Protein 3FQM (pdb70)

InterPro domains:
  IPR000745 Hepatitis C virus, Non-structural protein NS4a [PF01006] (1658-1711)
  IPR001490 Hepatitis C virus, Non-structural protein NS4b [PF01001] (1729-1921)
  IPR001650 Helicase, C-terminal domain-like [PS51194] (1361-1538)
  IPR002166 RNA dependent RNA polymerase, hepatitis C virus [PF00998] (2422-2932)
  IPR002518 Hepatitis C virus, Non-structural protein NS2 [PF01538] (811-1005)
  IPR002518 Hepatitis C virus, Non-structural protein NS2 [PS51693] (903-1026)
  IPR002519 Hepatitis C virus, Envelope glycoprotein E1 [PF01539] (193-382)
  IPR002521 Hepatitis C virus, Core protein, C-terminal [PF01542] (116-190)
  IPR002522 Hepatitis C virus, Core protein, N-terminal [PF01543] (2-115)
  IPR002531 Hepatitis C virus, Non-structural protein E2/NS1 [PF01560] (387-729)
  IPR002868 Hepatitis C virus, Non-structural 5a protein [PF01506] (1974-1996)
  IPR004109 Hepatitis C virus, NS3 protease [PF02907] (1056-1203)
  IPR004109 Hepatitis C virus, NS3 protease [PS51822] (1027-1208)
  IPR007094 RNA-directed RNA polymerase, catalytic domain [PS50507] (2633-2751)
  IPR009003 Peptidase S1, PA clan [SSF50494] (1027-1212)
  IPR011492 Non-structural protein NS3-like, DEAD-box helicase, flavivirus [PF07652] (1294-1355)
  IPR013192 Hepatitis C virus, Non-structural 5a protein, domain 1a [PF08300] (2006-2067)
  IPR013193 Hepatitis C virus non-structural 5a, 1B domain [PF08301] (2068-2168)
  IPR014001 Helicase superfamily 1/2, ATP-binding domain [PS51192] (1217-1369)
  IPR014001 Helicase superfamily 1/2, ATP-binding domain [SM00487] (1213-1385)

Foldseek 3Di:
DAFQPVQFADFDAFFKDDFDKKWFAGSNGKIWIWGGDPRHTQIDIDPRHPCNVVVGDAAEQGMDDDMFDQDDPPFAWFWADADPAKTFIWGDDPNWIFRQWIQDAAAEHELDDDRPLNTQATPRGGGHHDDHDYHDIDRPDGWYDYPHDIDDHRDTRNPD/DAFAPLFADFDADFKPDFAKKWFATSNGKIWIWGADPRHTQIDIDPRHVCVVVVGHAAEQGMDDDMFDQDDQPFAWFWACADPQKIWIWGDDPPWIFGQWIQDAAAEHELDDDRRSNTQGTPRGGGHHDDHDRHDTDGADGWYDHPPDIDGHGDIRPVD

Nearest PDB structures (foldseek):
  3fqq-assembly1_A  TM=1.005E+00  e=5.221E-32  Hepatitis C virus (isolate Con1)
  4cl1-assembly1_B  TM=9.765E-01  e=1.431E-26  Hepatitis C virus (isolate H77)
  4cl1-assembly1_A  TM=9.851E-01  e=3.019E-25  Hepatitis C virus (isolate H77)
  4cl1-assembly1_C  TM=9.843E-01  e=5.709E-24  Hepatitis C virus (isolate H77)
  3fqq-assembly1_A  TM=1.001E+00  e=6.517E-30  Hepatitis C virus (isolate Con1)

B-factor: mean 34.0, std 9.52, range [16.92, 64.27]

Solvent-accessible surface area: 15945 Å² total; per-residue (Å²): 211,34,58,61,106,191,36,26,36,157,9,16,149,36,92,7,69,40,75,27,101,1,71,3,50,1,73,16,49,10,139,0,25,0,59,7,149,131,16,74,35,145,35,74,27,52,190,70,0,26,2,37,148,122,31,14,0,0,2,10,12,109,0,23,0,54,0,15,6,31,13,58,102,112,10,65,124,5,18,15,41,23,35,29,83,33,2,0,9,0,29,65,90,47,125,105,21,64,0,38,0,0,9,58,62,72,11,94,2,53,21,56,29,40,51,31,17,45,0,7,55,14,61,43,18,63,5,54,16,37,20,16,89,52,84,116,44,72,116,144,169,13,24,0,42,21,28,175,93,113,57,123,25,38,32,66,2,52,61,102,88,86,50,91,180,39,26,36,175,8,19,149,35,94,5,55,35,78,27,95,1,87,4,52,1,74,13,50,8,135,2,28,0,52,7,148,128,12,73,33,150,36,75,26,50,189,55,0,25,2,41,161,126,28,20,0,0,2,12,14,110,0,21,0,57,1,11,5,39,18,56,98,106,13,65,121,4,14,15,46,28,40,25,85,29,2,0,10,0,30,67,93,42,130,95,19,59,0,33,0,0,9,51,64,81,8,123,4,41,32,82,30,36,49,18,13,48,0,3,56,16,65,45,29,60,5,51,14,35,19,16,92,55,93,112,49,73,118,138,144,14,38,0,32,16,30,176,94,122,57,95,20,40,37,57,1,56,61,84

Secondary structure (DSSP, 8-state):
---TTTS----B-SEEES-EEEEEE-TTS-EEEEEEETTEEEEE--TT-HHHHHT-B--STT-BSS-EEE--S--SEEEEEEETTEEEEEEEETTEEEEEEESSTTEE--SS---GGG-SEETTEE--SS-PPPPPPB-SS-EEEETTEEEETTPBPS--/--TTTSPPP-B-S-EES-EEEEEE-TTS-EEEEEEETTEEEEE--TTSHHHHHT-B--STT-BSS-EE---TT-SEEEEEEETTEEEEEEEETTEEEEEEESSTTEE--SS---GGGSSEETTEE--SS----PPPB-SS-EEEETTEEEETTPBPS--

Structure (mmCIF, N/CA/C/O backbone):
data_3FQM
#
_entry.id   3FQM
#
_cell.length_a   57.165
_cell.length_b   57.165
_cell.length_c   195.385
_cell.angle_alpha   90.00
_cell.angle_beta   90.00
_cell.angle_gamma   120.00
#
_symmetry.space_group_name_H-M   'P 31 2 1'
#
loop_
_entity.id
_entity.type
_entity.pdbx_description
1 polymer 'Non-structural protein 5A'
2 non-polymer 'ZINC ION'
3 non-polymer GLYCEROL
4 water water
#
loop_
_atom_site.group_PDB
_atom_site.id
_atom_site.type_symbol
_atom_site.label_atom_id
_atom_site.label_alt_id
_atom_site.label_comp_id
_atom_site.label_asym_id
_atom_site.label_entity_id
_atom_site.label_seq_id
_atom_site.pdbx_PDB_ins_code
_atom_site.Cartn_x
_atom_site.Cartn_y
_atom_site.Cartn_z
_atom_site.occupancy
_atom_site.B_iso_or_equiv
_atom_site.auth_seq_id
_atom_site.auth_comp_id
_atom_site.auth_asym_id
_atom_site.auth_atom_id
_atom_site.pdbx_PDB_model_num
ATOM 1 N N . LEU A 1 2 ? 40.826 -3.068 -3.663 1.00 42.39 32 LEU A N 1
ATOM 2 C CA . LEU A 1 2 ? 41.194 -4.457 -3.257 1.00 42.00 32 LEU A CA 1
ATOM 3 C C . LEU A 1 2 ? 41.499 -4.551 -1.761 1.00 41.66 32 LEU A C 1
ATOM 4 O O . LEU A 1 2 ? 42.483 -3.982 -1.284 1.00 41.58 32 LEU A O 1
ATOM 9 N N . GLY A 1 3 ? 40.648 -5.273 -1.035 1.00 41.43 33 GLY A N 1
ATOM 10 C CA . GLY A 1 3 ? 40.882 -5.557 0.381 1.00 40.60 33 GLY A CA 1
ATOM 11 C C . GLY A 1 3 ? 42.090 -6.453 0.582 1.00 40.14 33 GLY A C 1
ATOM 12 O O . GLY A 1 3 ? 42.262 -7.444 -0.127 1.00 40.20 33 GLY A O 1
ATOM 13 N N . VAL A 1 4 ? 42.935 -6.091 1.544 1.00 39.56 34 VAL A N 1
ATOM 14 C CA . VAL A 1 4 ? 44.132 -6.867 1.867 1.00 39.02 34 VAL A CA 1
ATOM 15 C C . VAL A 1 4 ? 44.130 -7.230 3.357 1.00 38.33 34 VAL A C 1
ATOM 16 O O . VAL A 1 4 ? 43.875 -6.366 4.193 1.00 38.00 34 VAL A O 1
ATOM 20 N N . PRO A 1 5 ? 44.384 -8.516 3.690 1.00 37.92 35 PRO A N 1
ATOM 21 C CA . PRO A 1 5 ? 44.455 -8.905 5.100 1.00 37.29 35 PRO A CA 1
ATOM 22 C C . PRO A 1 5 ? 45.321 -7.966 5.935 1.00 36.73 35 PRO A C 1
ATOM 23 O O . PRO A 1 5 ? 46.432 -7.592 5.524 1.00 36.69 35 PRO A O 1
ATOM 27 N N . PHE A 1 6 ? 44.778 -7.579 7.090 1.00 35.67 36 PHE A N 1
ATOM 28 C CA . PHE A 1 6 ? 45.443 -6.741 8.094 1.00 34.91 36 PHE A CA 1
ATOM 29 C C . PHE A 1 6 ? 45.682 -5.280 7.713 1.00 34.21 36 PHE A C 1
ATOM 30 O O . PHE A 1 6 ? 45.297 -4.381 8.465 1.00 33.58 36 PHE A O 1
ATOM 38 N N . PHE A 1 7 ? 46.305 -5.022 6.563 1.00 32.97 37 PHE A N 1
ATOM 39 C CA . PHE A 1 7 ? 46.566 -3.629 6.176 1.00 32.20 37 PHE A CA 1
ATOM 40 C C . PHE A 1 7 ? 45.299 -2.819 5.852 1.00 30.93 37 PHE A C 1
ATOM 41 O O . PHE A 1 7 ? 45.224 -1.626 6.166 1.00 30.72 37 PHE A O 1
ATOM 49 N N . SER A 1 8 ? 44.308 -3.463 5.248 1.00 29.87 38 SER A N 1
ATOM 50 C CA . SER A 1 8 ? 43.037 -2.790 4.944 1.00 29.29 38 SER A CA 1
ATOM 51 C C . SER A 1 8 ? 42.131 -2.654 6.179 1.00 28.35 38 SER A C 1
ATOM 52 O O . SER A 1 8 ? 41.140 -1.916 6.150 1.00 27.99 38 SER A O 1
ATOM 55 N N . CYS A 1 9 ? 42.458 -3.371 7.253 1.00 27.05 39 CYS A N 1
ATOM 56 C CA . CYS A 1 9 ? 41.517 -3.539 8.350 1.00 26.06 39 CYS A CA 1
ATOM 57 C C . CYS A 1 9 ? 41.162 -2.244 9.070 1.00 25.27 39 CYS A C 1
ATOM 58 O O . CYS A 1 9 ? 42.028 -1.422 9.401 1.00 24.29 39 CYS A O 1
ATOM 61 N N . GLN A 1 10 ? 39.865 -2.076 9.296 1.00 24.16 40 GLN A N 1
ATOM 62 C CA . GLN A 1 10 ? 39.353 -0.999 10.125 1.00 23.64 40 GLN A CA 1
ATOM 63 C C . GLN A 1 10 ? 39.500 -1.340 11.604 1.00 24.22 40 GLN A C 1
ATOM 64 O O . GLN A 1 10 ? 39.291 -2.492 12.002 1.00 24.39 40 GLN A O 1
ATOM 70 N N . ARG A 1 11 ? 39.856 -0.326 12.391 1.00 24.66 41 ARG A N 1
ATOM 71 C CA . ARG A 1 11 ? 39.924 -0.403 13.847 1.00 25.71 41 ARG A CA 1
ATOM 72 C C . ARG A 1 11 ? 38.514 -0.564 14.417 1.00 25.23 41 ARG A C 1
ATOM 73 O O . ARG A 1 11 ? 37.676 0.331 14.296 1.00 25.44 41 ARG A O 1
ATOM 81 N N . GLY A 1 12 ? 38.247 -1.717 15.014 1.00 24.55 42 GLY A N 1
ATOM 82 C CA . GLY A 1 12 ? 36.904 -2.029 15.474 1.00 23.71 42 GLY A CA 1
ATOM 83 C C . GLY A 1 12 ? 36.653 -1.676 16.927 1.00 23.58 42 GLY A C 1
ATOM 84 O O . GLY A 1 12 ? 37.564 -1.264 17.658 1.00 23.10 42 GLY A O 1
ATOM 85 N N . TYR A 1 13 ? 35.399 -1.861 17.335 1.00 23.09 43 TYR A N 1
ATOM 86 C CA . TYR A 1 13 ? 34.936 -1.530 18.673 1.00 23.13 43 TYR A CA 1
ATOM 87 C C . TYR A 1 13 ? 34.946 -2.780 19.537 1.00 23.89 43 TYR A C 1
ATOM 88 O O . TYR A 1 13 ? 34.508 -3.845 19.102 1.00 23.75 43 TYR A O 1
ATOM 97 N N . LYS A 1 14 ? 35.432 -2.623 20.764 1.00 25.00 44 LYS A N 1
ATOM 98 C CA . LYS A 1 14 ? 35.317 -3.645 21.805 1.00 26.48 44 LYS A CA 1
ATOM 99 C C . LYS A 1 14 ? 34.814 -2.963 23.065 1.00 26.02 44 LYS A C 1
ATOM 100 O O . LYS A 1 14 ? 35.448 -2.045 23.578 1.00 25.87 44 LYS A O 1
ATOM 106 N N . GLY A 1 15 ? 33.657 -3.403 23.547 1.00 26.08 45 GLY A N 1
ATOM 107 C CA . GLY A 1 15 ? 33.052 -2.792 24.718 1.00 26.21 45 GLY A CA 1
ATOM 108 C C . GLY A 1 15 ? 31.619 -3.228 24.940 1.00 25.91 45 GLY A C 1
ATOM 109 O O . GLY A 1 15 ? 31.175 -4.227 24.401 1.00 25.66 45 GLY A O 1
ATOM 110 N N . VAL A 1 16 ? 30.910 -2.457 25.753 1.00 26.46 46 VAL A N 1
ATOM 111 C CA . VAL A 1 16 ? 29.524 -2.732 26.088 1.00 27.22 46 VAL A CA 1
ATOM 112 C C . VAL A 1 16 ? 28.635 -2.424 24.877 1.00 28.23 46 VAL A C 1
ATOM 113 O O . VAL A 1 16 ? 28.904 -1.476 24.142 1.00 27.96 46 VAL A O 1
ATOM 117 N N . TRP A 1 17 ? 27.622 -3.264 24.662 1.00 29.41 47 TRP A N 1
ATOM 118 C CA . TRP A 1 17 ? 26.596 -3.039 23.637 1.00 30.68 47 TRP A CA 1
ATOM 119 C C . TRP A 1 17 ? 25.223 -2.885 24.281 1.00 32.33 47 TRP A C 1
ATOM 120 O O . TRP A 1 17 ? 24.919 -3.559 25.269 1.00 32.60 47 TRP A O 1
ATOM 131 N N . ARG A 1 18 ? 24.419 -1.984 23.718 1.00 33.78 48 ARG A N 1
ATOM 132 C CA . ARG A 1 18 ? 23.019 -1.787 24.095 1.00 35.58 48 ARG A CA 1
ATOM 133 C C . ARG A 1 18 ? 22.169 -2.602 23.132 1.00 36.01 48 ARG A C 1
ATOM 134 O O . ARG A 1 18 ? 22.278 -2.438 21.910 1.00 35.78 48 ARG A O 1
ATOM 142 N N . GLY A 1 19 ? 21.335 -3.478 23.683 1.00 36.41 49 GLY A N 1
ATOM 143 C CA . GLY A 1 19 ? 20.473 -4.343 22.889 1.00 37.35 49 GLY A CA 1
ATOM 144 C C . GLY A 1 19 ? 21.123 -5.681 22.628 1.00 37.87 49 GLY A C 1
ATOM 145 O O . GLY A 1 19 ? 22.356 -5.785 22.600 1.00 38.69 49 GLY A O 1
ATOM 146 N N . ASP A 1 20 ? 20.293 -6.704 22.432 1.00 37.90 50 ASP A N 1
ATOM 147 C CA . ASP A 1 20 ? 20.753 -8.070 22.201 1.00 37.68 50 ASP A CA 1
ATOM 148 C C . ASP A 1 20 ? 20.385 -8.541 20.793 1.00 36.77 50 ASP A C 1
ATOM 149 O O . ASP A 1 20 ? 19.423 -8.058 20.189 1.00 36.68 50 ASP A O 1
ATOM 154 N N . GLY A 1 21 ? 21.155 -9.488 20.275 1.00 35.74 51 GLY A N 1
ATOM 155 C CA . GLY A 1 21 ? 20.900 -10.029 18.943 1.00 34.70 51 GLY A CA 1
ATOM 156 C C . GLY A 1 21 ? 22.179 -10.234 18.164 1.00 33.46 51 GLY A C 1
ATOM 157 O O . GLY A 1 21 ? 23.273 -10.204 18.732 1.00 34.01 51 GLY A O 1
ATOM 158 N N . ILE A 1 22 ? 22.040 -10.451 16.860 1.00 32.10 52 ILE A N 1
ATOM 159 C CA . ILE A 1 22 ? 23.191 -10.750 16.013 1.00 30.53 52 ILE A CA 1
ATOM 160 C C . ILE A 1 22 ? 23.540 -9.529 15.170 1.00 29.32 52 ILE A C 1
ATOM 161 O O . ILE A 1 22 ? 22.683 -8.971 14.485 1.00 28.82 52 ILE A O 1
ATOM 166 N N . MET A 1 23 ? 24.799 -9.118 15.246 1.00 28.16 53 MET A N 1
ATOM 167 C CA . MET A 1 23 ? 25.323 -8.018 14.438 1.00 27.09 53 MET A CA 1
ATOM 168 C C . MET A 1 23 ? 26.156 -8.573 13.287 1.00 26.90 53 MET A C 1
ATOM 169 O O . MET A 1 23 ? 26.809 -9.610 13.420 1.00 26.13 53 MET A O 1
ATOM 174 N N . GLN A 1 24 ? 26.141 -7.870 12.162 1.00 25.91 54 GLN A N 1
ATOM 175 C CA . GLN A 1 24 ? 26.796 -8.329 10.956 1.00 26.59 54 GLN A CA 1
ATOM 176 C C . GLN A 1 24 ? 27.502 -7.094 10.393 1.00 25.57 54 GLN A C 1
ATOM 177 O O . GLN A 1 24 ? 26.953 -6.000 10.449 1.00 25.10 54 GLN A O 1
ATOM 183 N N . THR A 1 25 ? 28.726 -7.259 9.905 1.00 24.72 55 THR A N 1
ATOM 184 C CA . THR A 1 25 ? 29.462 -6.153 9.286 1.00 24.13 55 THR A CA 1
ATOM 185 C C . THR A 1 25 ? 30.507 -6.695 8.321 1.00 24.38 55 THR A C 1
ATOM 186 O O . THR A 1 25 ? 30.766 -7.901 8.295 1.00 24.62 55 THR A O 1
ATOM 190 N N . THR A 1 26 ? 31.089 -5.797 7.531 1.00 24.23 56 THR A N 1
ATOM 191 C CA . THR A 1 26 ? 32.154 -6.151 6.605 1.00 24.53 56 THR A CA 1
ATOM 192 C C . THR A 1 26 ? 33.353 -5.268 6.913 1.00 24.49 56 THR A C 1
ATOM 193 O O . THR A 1 26 ? 33.247 -4.040 6.953 1.00 24.22 56 THR A O 1
ATOM 197 N N . CYS A 1 27 ? 34.501 -5.893 7.151 1.00 24.39 57 CYS A N 1
ATOM 198 C CA . CYS A 1 27 ? 35.724 -5.132 7.299 1.00 24.23 57 CYS A CA 1
ATOM 199 C C . CYS A 1 27 ? 36.194 -4.705 5.908 1.00 24.58 57 CYS A C 1
ATOM 200 O O . CYS A 1 27 ? 36.048 -5.478 4.958 1.00 24.76 57 CYS A O 1
ATOM 203 N N . PRO A 1 28 ? 36.739 -3.478 5.770 1.00 25.82 58 PRO A N 1
ATOM 204 C CA . PRO A 1 28 ? 37.356 -3.082 4.490 1.00 26.55 58 PRO A CA 1
ATOM 205 C C . PRO A 1 28 ? 38.333 -4.107 3.882 1.00 27.39 58 PRO A C 1
ATOM 206 O O . PRO A 1 28 ? 38.592 -4.053 2.679 1.00 28.10 58 PRO A O 1
ATOM 210 N N . CYS A 1 29 ? 38.846 -5.041 4.685 1.00 27.59 59 CYS A N 1
ATOM 211 C CA . CYS A 1 29 ? 39.689 -6.118 4.152 1.00 27.66 59 CYS A CA 1
ATOM 212 C C . CYS A 1 29 ? 38.904 -7.135 3.321 1.00 27.81 59 CYS A C 1
ATOM 213 O O . CYS A 1 29 ? 39.503 -7.933 2.600 1.00 28.36 59 CYS A O 1
ATOM 216 N N . GLY A 1 30 ? 37.572 -7.090 3.411 1.00 27.12 60 GLY A N 1
ATOM 217 C CA . GLY A 1 30 ? 36.688 -8.049 2.745 1.00 27.42 60 GLY A CA 1
ATOM 218 C C . GLY A 1 30 ? 35.996 -9.024 3.686 1.00 27.45 60 GLY A C 1
ATOM 219 O O . GLY A 1 30 ? 34.982 -9.652 3.337 1.00 27.68 60 GLY A O 1
ATOM 220 N N . ALA A 1 31 ? 36.546 -9.146 4.887 1.00 27.01 61 ALA A N 1
ATOM 221 C CA . ALA A 1 31 ? 36.062 -10.091 5.890 1.00 27.30 61 ALA A CA 1
ATOM 222 C C . ALA A 1 31 ? 34.663 -9.720 6.350 1.00 27.58 61 ALA A C 1
ATOM 223 O O . ALA A 1 31 ? 34.364 -8.554 6.566 1.00 27.00 61 ALA A O 1
ATOM 225 N N . GLN A 1 32 ? 33.811 -10.724 6.482 1.00 28.45 62 GLN A N 1
ATOM 226 C CA . GLN A 1 32 ? 32.504 -10.542 7.086 1.00 29.38 62 GLN A CA 1
ATOM 227 C C . GLN A 1 32 ? 32.635 -10.903 8.557 1.00 29.03 62 GLN A C 1
ATOM 228 O O . GLN A 1 32 ? 33.042 -12.015 8.890 1.00 29.43 62 GLN A O 1
ATOM 234 N N . ILE A 1 33 ? 32.340 -9.947 9.437 1.00 28.37 63 ILE A N 1
ATOM 235 C CA . ILE A 1 33 ? 32.454 -10.163 10.874 1.00 27.73 63 ILE A CA 1
ATOM 236 C C . ILE A 1 33 ? 31.063 -10.271 11.486 1.00 28.38 63 ILE A C 1
ATOM 237 O O . ILE A 1 33 ? 30.192 -9.436 11.214 1.00 27.54 63 ILE A O 1
ATOM 242 N N . THR A 1 34 ? 30.865 -11.306 12.303 1.00 27.98 64 THR A N 1
ATOM 243 C CA . THR A 1 34 ? 29.610 -11.506 13.022 1.00 28.59 64 THR A CA 1
ATOM 244 C C . THR A 1 34 ? 29.798 -11.296 14.515 1.00 29.05 64 THR A C 1
ATOM 245 O O . THR A 1 34 ? 30.753 -11.801 15.117 1.00 29.47 64 THR A O 1
ATOM 249 N N . GLY A 1 35 ? 28.866 -10.564 15.108 1.00 29.54 65 GLY A N 1
ATOM 250 C CA . GLY A 1 35 ? 28.874 -10.301 16.528 1.00 30.04 65 GLY A CA 1
ATOM 251 C C . GLY A 1 35 ? 27.622 -10.875 17.146 1.00 30.98 65 GLY A C 1
ATOM 252 O O . GLY A 1 35 ? 26.502 -10.544 16.737 1.00 30.54 65 GLY A O 1
ATOM 253 N N . HIS A 1 36 ? 27.807 -11.765 18.113 1.00 31.65 66 HIS A N 1
ATOM 254 C CA . HIS A 1 36 ? 26.673 -12.318 18.852 1.00 32.24 66 HIS A CA 1
ATOM 255 C C . HIS A 1 36 ? 26.593 -11.566 20.169 1.00 32.25 66 HIS A C 1
ATOM 256 O O . HIS A 1 36 ? 27.494 -11.674 21.005 1.00 31.38 66 HIS A O 1
ATOM 263 N N . VAL A 1 37 ? 25.523 -10.789 20.331 1.00 33.02 67 VAL A N 1
ATOM 264 C CA . VAL A 1 37 ? 25.364 -9.905 21.485 1.00 33.59 67 VAL A CA 1
ATOM 265 C C . VAL A 1 37 ? 24.288 -10.419 22.438 1.00 35.08 67 VAL A C 1
ATOM 266 O O . VAL A 1 37 ? 23.151 -10.710 22.038 1.00 34.92 67 VAL A O 1
ATOM 270 N N . LYS A 1 38 ? 24.671 -10.519 23.704 1.00 36.45 68 LYS A N 1
ATOM 271 C CA . LYS A 1 38 ? 23.805 -11.026 24.754 1.00 38.06 68 LYS A CA 1
ATOM 272 C C . LYS A 1 38 ? 24.294 -10.406 26.050 1.00 38.47 68 LYS A C 1
ATOM 273 O O . LYS A 1 38 ? 25.463 -10.543 26.403 1.00 38.66 68 LYS A O 1
ATOM 279 N N . ASN A 1 39 ? 23.402 -9.695 26.736 1.00 39.61 69 ASN A N 1
ATOM 280 C CA . ASN A 1 39 ? 23.708 -9.073 28.029 1.00 39.93 69 ASN A CA 1
ATOM 281 C C . ASN A 1 39 ? 24.859 -8.085 27.962 1.00 39.58 69 ASN A C 1
ATOM 282 O O . ASN A 1 39 ? 25.718 -8.054 28.848 1.00 39.74 69 ASN A O 1
ATOM 287 N N . GLY A 1 40 ? 24.877 -7.283 26.899 1.00 38.92 70 GLY A N 1
ATOM 288 C CA . GLY A 1 40 ? 25.862 -6.219 26.757 1.00 37.62 70 GLY A CA 1
ATOM 289 C C . GLY A 1 40 ? 27.212 -6.635 26.207 1.00 36.72 70 GLY A C 1
ATOM 290 O O . GLY A 1 40 ? 28.050 -5.781 25.945 1.00 36.83 70 GLY A O 1
ATOM 291 N N . SER A 1 41 ? 27.422 -7.937 26.016 1.00 35.99 71 SER A N 1
ATOM 292 C CA . SER A 1 41 ? 28.719 -8.446 25.572 1.00 35.19 71 SER A CA 1
ATOM 293 C C . SER A 1 41 ? 28.665 -9.079 24.198 1.00 33.90 71 SER A C 1
ATOM 294 O O . SER A 1 41 ? 27.798 -9.899 23.910 1.00 34.37 71 SER A O 1
ATOM 297 N N . MET A 1 42 ? 29.620 -8.710 23.355 1.00 33.09 72 MET A N 1
ATOM 298 C CA . MET A 1 42 ? 29.691 -9.263 22.019 1.00 31.73 72 MET A CA 1
ATOM 299 C C . MET A 1 42 ? 30.750 -10.346 21.874 1.00 32.36 72 MET A C 1
ATOM 300 O O . MET A 1 42 ? 31.911 -10.152 22.240 1.00 31.78 72 MET A O 1
ATOM 305 N N . ARG A 1 43 ? 30.331 -11.479 21.327 1.00 32.53 73 ARG A N 1
ATOM 306 C CA . ARG A 1 43 ? 31.250 -12.529 20.918 1.00 33.56 73 ARG A CA 1
ATOM 307 C C . ARG A 1 43 ? 31.517 -12.419 19.417 1.00 32.93 73 ARG A C 1
ATOM 308 O O . ARG A 1 43 ? 30.584 -12.411 18.613 1.00 32.93 73 ARG A O 1
ATOM 316 N N . ILE A 1 44 ? 32.793 -12.333 19.053 1.00 33.09 74 ILE A N 1
ATOM 317 C CA . ILE A 1 44 ? 33.216 -12.132 17.661 1.00 32.90 74 ILE A CA 1
ATOM 318 C C . ILE A 1 44 ? 33.466 -13.448 16.916 1.00 32.73 74 ILE A C 1
ATOM 319 O O . ILE A 1 44 ? 34.126 -14.354 17.436 1.00 33.07 74 ILE A O 1
ATOM 324 N N . VAL A 1 45 ? 32.910 -13.549 15.712 1.00 32.03 75 VAL A N 1
ATOM 325 C CA . VAL A 1 45 ? 33.246 -14.600 14.746 1.00 32.13 75 VAL A CA 1
ATOM 326 C C . VAL A 1 45 ? 33.762 -13.923 13.469 1.00 32.12 75 VAL A C 1
ATOM 327 O O . VAL A 1 45 ? 33.125 -13.002 12.947 1.00 31.94 75 VAL A O 1
ATOM 331 N N . GLY A 1 46 ? 34.917 -14.374 12.983 1.00 32.34 76 GLY A N 1
ATOM 332 C CA . GLY A 1 46 ? 35.531 -13.842 11.759 1.00 32.38 76 GLY A CA 1
ATOM 333 C C . GLY A 1 46 ? 36.660 -14.734 11.251 1.00 32.47 76 GLY A C 1
ATOM 334 O O . GLY A 1 46 ? 37.026 -15.704 11.921 1.00 32.26 76 GLY A O 1
ATOM 335 N N . PRO A 1 47 ? 37.225 -14.413 10.066 1.00 32.81 77 PRO A N 1
ATOM 336 C CA . PRO A 1 47 ? 38.327 -15.211 9.500 1.00 32.67 77 PRO A CA 1
ATOM 337 C C . PRO A 1 47 ? 39.714 -14.846 10.056 1.00 32.83 77 PRO A C 1
ATOM 338 O O . PRO A 1 47 ? 39.882 -13.786 10.647 1.00 32.29 77 PRO A O 1
ATOM 342 N N . ARG A 1 48 ? 40.695 -15.727 9.844 1.00 33.25 78 ARG A N 1
ATOM 343 C CA . ARG A 1 48 ? 42.067 -15.542 10.328 1.00 34.19 78 ARG A CA 1
ATOM 344 C C . ARG A 1 48 ? 42.771 -14.345 9.681 1.00 33.56 78 ARG A C 1
ATOM 345 O O . ARG A 1 48 ? 43.786 -13.863 10.193 1.00 33.94 78 ARG A O 1
ATOM 353 N N . THR A 1 49 ? 42.231 -13.879 8.557 1.00 33.06 79 THR A N 1
ATOM 354 C CA . THR A 1 49 ? 42.857 -12.816 7.764 1.00 32.33 79 THR A CA 1
ATOM 355 C C . THR A 1 49 ? 42.467 -11.388 8.178 1.00 31.71 79 THR A C 1
ATOM 356 O O . THR A 1 49 ? 42.985 -10.411 7.623 1.00 31.44 79 THR A O 1
ATOM 360 N N . CYS A 1 50 ? 41.585 -11.267 9.169 1.00 30.26 80 CYS A N 1
ATOM 361 C CA . CYS A 1 50 ? 41.132 -9.959 9.623 1.00 29.88 80 CYS A CA 1
ATOM 362 C C . CYS A 1 50 ? 41.664 -9.625 11.011 1.00 29.40 80 CYS A C 1
ATOM 363 O O . CYS A 1 50 ? 41.473 -10.377 11.961 1.00 29.63 80 CYS A O 1
ATOM 366 N N . SER A 1 51 ? 42.326 -8.479 11.111 1.00 29.32 81 SER A N 1
ATOM 367 C CA . SER A 1 51 ? 42.821 -7.951 12.370 1.00 29.52 81 SER A CA 1
ATOM 368 C C . SER A 1 51 ? 41.735 -7.858 13.441 1.00 29.06 81 SER A C 1
ATOM 369 O O . SER A 1 51 ? 42.020 -7.994 14.634 1.00 28.47 81 SER A O 1
ATOM 372 N N . ASN A 1 52 ? 40.488 -7.639 13.022 1.00 28.24 82 ASN A N 1
ATOM 373 C CA . ASN A 1 52 ? 39.388 -7.564 13.984 1.00 27.85 82 ASN A CA 1
ATOM 374 C C . ASN A 1 52 ? 39.132 -8.883 14.713 1.00 28.20 82 ASN A C 1
ATOM 375 O O . ASN A 1 52 ? 38.863 -8.884 15.916 1.00 27.89 82 ASN A O 1
ATOM 380 N N . THR A 1 53 ? 39.237 -9.990 13.982 1.00 28.51 83 THR A N 1
ATOM 381 C CA . THR A 1 53 ? 39.051 -11.331 14.540 1.00 29.31 83 THR A CA 1
ATOM 382 C C . THR A 1 53 ? 40.041 -11.568 15.684 1.00 30.13 83 THR A C 1
ATOM 383 O O . THR A 1 53 ? 39.695 -12.141 16.719 1.00 30.49 83 THR A O 1
ATOM 387 N N . TRP A 1 54 ? 41.272 -11.120 15.483 1.00 30.96 84 TRP A N 1
ATOM 388 C CA . TRP A 1 54 ? 42.335 -11.348 16.447 1.00 32.12 84 TRP A CA 1
ATOM 389 C C . TRP A 1 54 ? 42.272 -10.418 17.636 1.00 31.96 84 TRP A C 1
ATOM 390 O O . TRP A 1 54 ? 42.625 -10.816 18.743 1.00 32.73 84 TRP A O 1
ATOM 401 N N . HIS A 1 55 ? 41.816 -9.186 17.408 1.00 31.06 85 HIS A N 1
ATOM 402 C CA . HIS A 1 55 ? 41.662 -8.207 18.481 1.00 30.07 85 HIS A CA 1
ATOM 403 C C . HIS A 1 55 ? 40.350 -8.332 19.240 1.00 28.80 85 HIS A C 1
ATOM 404 O O . HIS A 1 55 ? 40.160 -7.655 20.259 1.00 28.58 85 HIS A O 1
ATOM 411 N N . GLY A 1 56 ? 39.453 -9.180 18.739 1.00 27.32 86 GLY A N 1
ATOM 412 C CA . GLY A 1 56 ? 38.115 -9.344 19.315 1.00 26.44 86 GLY A CA 1
ATOM 413 C C . GLY A 1 56 ? 37.254 -8.104 19.139 1.00 25.86 86 GLY A C 1
ATOM 414 O O . GLY A 1 56 ? 36.447 -7.759 20.013 1.00 25.41 86 GLY A O 1
ATOM 415 N N . THR A 1 57 ? 37.430 -7.432 18.001 1.00 25.19 87 THR A N 1
ATOM 416 C CA . THR A 1 57 ? 36.748 -6.157 17.740 1.00 24.70 87 THR A CA 1
ATOM 417 C C . THR A 1 57 ? 35.790 -6.239 16.542 1.00 23.93 87 THR A C 1
ATOM 418 O O . THR A 1 57 ? 35.852 -7.175 15.731 1.00 23.65 87 THR A O 1
ATOM 422 N N . PHE A 1 58 ? 34.900 -5.253 16.450 1.00 23.21 88 PHE A N 1
ATOM 423 C CA . PHE A 1 58 ? 33.826 -5.252 15.464 1.00 22.44 88 PHE A CA 1
ATOM 424 C C . PHE A 1 58 ? 33.852 -3.897 14.764 1.00 21.53 88 PHE A C 1
ATOM 425 O O . PHE A 1 58 ? 33.599 -2.886 15.403 1.00 21.21 88 PHE A O 1
ATOM 433 N N . PRO A 1 59 ? 34.174 -3.876 13.457 1.00 21.13 89 PRO A N 1
ATOM 434 C CA . PRO A 1 59 ? 34.325 -2.591 12.776 1.00 20.74 89 PRO A CA 1
ATOM 435 C C . PRO A 1 59 ? 32.956 -2.085 12.320 1.00 20.22 89 PRO A C 1
ATOM 436 O O . PRO A 1 59 ? 32.314 -2.715 11.488 1.00 21.45 89 PRO A O 1
ATOM 440 N N . ILE A 1 60 ? 32.509 -0.993 12.925 1.00 19.88 90 ILE A N 1
ATOM 441 C CA . ILE A 1 60 ? 31.206 -0.388 12.625 1.00 19.40 90 ILE A CA 1
ATOM 442 C C . ILE A 1 60 ? 31.354 0.583 11.458 1.00 18.60 90 ILE A C 1
ATOM 443 O O . ILE A 1 60 ? 32.230 1.445 11.483 1.00 18.32 90 ILE A O 1
ATOM 448 N N . ASN A 1 61 ? 30.493 0.431 10.450 1.00 18.14 91 ASN A N 1
ATOM 449 C CA . ASN A 1 61 ? 30.587 1.210 9.219 1.00 18.16 91 ASN A CA 1
ATOM 450 C C . ASN A 1 61 ? 29.288 1.152 8.429 1.00 18.11 91 ASN A C 1
ATOM 451 O O . ASN A 1 61 ? 28.262 0.669 8.936 1.00 16.98 91 ASN A O 1
ATOM 456 N N . ALA A 1 62 ? 29.337 1.619 7.182 1.00 18.35 92 ALA A N 1
ATOM 457 C CA . ALA A 1 62 ? 28.126 1.700 6.349 1.00 19.27 92 ALA A CA 1
ATOM 458 C C . ALA A 1 62 ? 27.537 0.342 5.944 1.00 19.37 92 ALA A C 1
ATOM 459 O O . ALA A 1 62 ? 26.470 0.290 5.310 1.00 19.78 92 ALA A O 1
ATOM 461 N N . TYR A 1 63 ? 28.218 -0.749 6.298 1.00 19.51 93 TYR A N 1
ATOM 462 C CA . TYR A 1 63 ? 27.765 -2.103 5.954 1.00 20.75 93 TYR A CA 1
ATOM 463 C C . TYR A 1 63 ? 27.465 -2.943 7.203 1.00 20.03 93 TYR A C 1
ATOM 464 O O . TYR A 1 63 ? 27.294 -4.162 7.137 1.00 19.91 93 TYR A O 1
ATOM 473 N N . THR A 1 64 ? 27.347 -2.254 8.329 1.00 19.62 94 THR A N 1
ATOM 474 C CA . THR A 1 64 ? 26.921 -2.865 9.578 1.00 19.89 94 THR A CA 1
ATOM 475 C C . THR A 1 64 ? 25.388 -3.016 9.611 1.00 20.29 94 THR A C 1
ATOM 476 O O . THR A 1 64 ? 24.642 -2.094 9.214 1.00 19.93 94 THR A O 1
ATOM 480 N N . THR A 1 65 ? 24.933 -4.192 10.042 1.00 20.46 95 THR A N 1
ATOM 481 C CA . THR A 1 65 ? 23.507 -4.459 10.289 1.00 21.48 95 THR A CA 1
ATOM 482 C C . THR A 1 65 ? 23.303 -5.169 11.617 1.00 22.00 95 THR A C 1
ATOM 483 O O . THR A 1 65 ? 24.226 -5.809 12.137 1.00 21.73 95 THR A O 1
ATOM 487 N N . GLY A 1 66 ? 22.088 -5.052 12.149 1.00 23.22 96 GLY A N 1
ATOM 488 C CA . GLY A 1 66 ? 21.697 -5.703 13.385 1.00 24.79 96 GLY A CA 1
ATOM 489 C C . GLY A 1 66 ? 21.134 -4.694 14.360 1.00 26.34 96 GLY A C 1
ATOM 490 O O . GLY A 1 66 ? 21.265 -3.488 14.141 1.00 25.82 96 GLY A O 1
ATOM 491 N N . PRO A 1 67 ? 20.510 -5.187 15.450 1.00 27.60 97 PRO A N 1
ATOM 492 C CA . PRO A 1 67 ? 19.707 -4.358 16.365 1.00 28.79 97 PRO A CA 1
ATOM 493 C C . PRO A 1 67 ? 20.459 -3.630 17.473 1.00 30.24 97 PRO A C 1
ATOM 494 O O . PRO A 1 67 ? 19.880 -2.770 18.147 1.00 31.09 97 PRO A O 1
ATOM 498 N N . CYS A 1 68 ? 21.737 -3.949 17.650 1.00 30.89 98 CYS A N 1
ATOM 499 C CA . CYS A 1 68 ? 22.493 -3.457 18.795 1.00 31.90 98 CYS A CA 1
ATOM 500 C C . CYS A 1 68 ? 23.287 -2.202 18.460 1.00 31.75 98 CYS A C 1
ATOM 501 O O . CYS A 1 68 ? 23.527 -1.899 17.288 1.00 31.55 98 CYS A O 1
ATOM 504 N N . THR A 1 69 ? 23.678 -1.458 19.490 1.00 31.78 99 THR A N 1
ATOM 505 C CA . THR A 1 69 ? 24.533 -0.285 19.328 1.00 32.34 99 THR A CA 1
ATOM 506 C C . THR A 1 69 ? 25.599 -0.248 20.436 1.00 32.35 99 THR A C 1
ATOM 507 O O . THR A 1 69 ? 25.350 -0.749 21.538 1.00 32.41 99 THR A O 1
ATOM 511 N N . PRO A 1 70 ? 26.800 0.288 20.132 1.00 32.08 100 PRO A N 1
ATOM 512 C CA . PRO A 1 70 ? 27.855 0.429 21.137 1.00 32.09 100 PRO A CA 1
ATOM 513 C C . PRO A 1 70 ? 27.498 1.433 22.240 1.00 31.88 100 PRO A C 1
ATOM 514 O O . PRO A 1 70 ? 26.890 2.472 21.969 1.00 31.44 100 PRO A O 1
ATOM 518 N N . SER A 1 71 ? 27.856 1.092 23.476 1.00 31.69 101 SER A N 1
ATOM 519 C CA . SER A 1 71 ? 27.835 2.042 24.581 1.00 31.33 101 SER A CA 1
ATOM 520 C C . SER A 1 71 ? 29.276 2.260 25.026 1.00 31.47 101 SER A C 1
ATOM 521 O O . SER A 1 71 ? 29.818 1.449 25.794 1.00 30.98 101 SER A O 1
ATOM 524 N N . PRO A 1 72 ? 29.918 3.336 24.528 1.00 31.55 102 PRO A N 1
ATOM 525 C CA . PRO A 1 72 ? 31.351 3.515 24.744 1.00 31.54 102 PRO A CA 1
ATOM 526 C C . PRO A 1 72 ? 31.701 3.927 26.170 1.00 31.88 102 PRO A C 1
ATOM 527 O O . PRO A 1 72 ? 30.906 4.595 26.847 1.00 31.75 102 PRO A O 1
ATOM 531 N N . ALA A 1 73 ? 32.900 3.545 26.595 1.00 32.12 103 ALA A N 1
ATOM 532 C CA . ALA A 1 73 ? 33.404 3.864 27.926 1.00 32.27 103 ALA A CA 1
ATOM 533 C C . ALA A 1 73 ? 33.617 5.360 28.114 1.00 32.56 103 ALA A C 1
ATOM 534 O O . ALA A 1 73 ? 34.074 6.053 27.190 1.00 33.09 103 ALA A O 1
ATOM 536 N N . PRO A 1 74 ? 33.286 5.869 29.313 1.00 32.61 104 PRO A N 1
ATOM 537 C CA . PRO A 1 74 ? 33.397 7.300 29.601 1.00 32.80 104 PRO A CA 1
ATOM 538 C C . PRO A 1 74 ? 34.837 7.836 29.699 1.00 32.87 104 PRO A C 1
ATOM 539 O O . PRO A 1 74 ? 35.029 9.048 29.689 1.00 33.75 104 PRO A O 1
ATOM 543 N N . ASN A 1 75 ? 35.836 6.959 29.793 1.00 32.84 105 ASN A N 1
ATOM 544 C CA . ASN A 1 75 ? 37.232 7.412 29.863 1.00 32.72 105 ASN A CA 1
ATOM 545 C C . ASN A 1 75 ? 37.889 7.569 28.487 1.00 32.85 105 ASN A C 1
ATOM 546 O O . ASN A 1 75 ? 39.009 7.099 28.272 1.00 33.10 105 ASN A O 1
ATOM 551 N N . TYR A 1 76 ? 37.190 8.227 27.564 1.00 32.80 106 TYR A N 1
ATOM 552 C CA . TYR A 1 76 ? 37.765 8.564 26.255 1.00 33.02 106 TYR A CA 1
ATOM 553 C C . TYR A 1 76 ? 38.566 9.863 26.359 1.00 33.53 106 TYR A C 1
ATOM 554 O O . TYR A 1 76 ? 38.310 10.673 27.255 1.00 33.85 106 TYR A O 1
ATOM 563 N N . SER A 1 77 ? 39.524 10.070 25.451 1.00 33.73 107 SER A N 1
ATOM 564 C CA . SER A 1 77 ? 40.299 11.322 25.438 1.00 34.19 107 SER A CA 1
ATOM 565 C C . SER A 1 77 ? 39.808 12.275 24.360 1.00 33.62 107 SER A C 1
ATOM 566 O O . SER A 1 77 ? 39.587 13.466 24.617 1.00 33.65 107 SER A O 1
ATOM 569 N N . ARG A 1 78 ? 39.647 11.736 23.155 1.00 32.95 108 ARG A N 1
ATOM 570 C CA . ARG A 1 78 ? 39.218 12.521 22.004 1.00 32.54 108 ARG A CA 1
ATOM 571 C C . ARG A 1 78 ? 38.080 11.842 21.251 1.00 31.44 108 ARG A C 1
ATOM 572 O O . ARG A 1 78 ? 38.019 10.608 21.169 1.00 31.16 108 ARG A O 1
ATOM 580 N N . ALA A 1 79 ? 37.203 12.668 20.686 1.00 30.31 109 ALA A N 1
ATOM 581 C CA . ALA A 1 79 ? 36.057 12.195 19.931 1.00 29.76 109 ALA A CA 1
ATOM 582 C C . ALA A 1 79 ? 35.774 13.098 18.740 1.00 28.90 109 ALA A C 1
ATOM 583 O O . ALA A 1 79 ? 36.095 14.286 18.758 1.00 28.98 109 ALA A O 1
ATOM 585 N N . LEU A 1 80 ? 35.190 12.506 17.706 1.00 28.28 110 LEU A N 1
ATOM 586 C CA . LEU A 1 80 ? 34.660 13.248 16.582 1.00 27.49 110 LEU A CA 1
ATOM 587 C C . LEU A 1 80 ? 33.158 13.408 16.767 1.00 27.28 110 LEU A C 1
ATOM 588 O O . LEU A 1 80 ? 32.408 12.421 16.882 1.00 26.42 110 LEU A O 1
ATOM 593 N N . TRP A 1 81 ? 32.734 14.664 16.773 1.00 27.08 111 TRP A N 1
ATOM 594 C CA . TRP A 1 81 ? 31.350 15.022 17.002 1.00 27.45 111 TRP A CA 1
ATOM 595 C C . TRP A 1 81 ? 30.790 15.672 15.751 1.00 27.09 111 TRP A C 1
ATOM 596 O O . TRP A 1 81 ? 31.298 16.688 15.276 1.00 26.59 111 TRP A O 1
ATOM 607 N N . ARG A 1 82 ? 29.747 15.073 15.203 1.00 27.43 112 ARG A N 1
ATOM 608 C CA . ARG A 1 82 ? 29.156 15.585 13.981 1.00 27.96 112 ARG A CA 1
ATOM 609 C C . ARG A 1 82 ? 28.120 16.657 14.311 1.00 28.80 112 ARG A C 1
ATOM 610 O O . ARG A 1 82 ? 27.035 16.336 14.784 1.00 28.88 112 ARG A O 1
ATOM 618 N N . VAL A 1 83 ? 28.465 17.915 14.041 1.00 29.37 113 VAL A N 1
ATOM 619 C CA . VAL A 1 83 ? 27.662 19.073 14.484 1.00 30.29 113 VAL A CA 1
ATOM 620 C C . VAL A 1 83 ? 26.838 19.722 13.378 1.00 30.62 113 VAL A C 1
ATOM 621 O O . VAL A 1 83 ? 25.959 20.544 13.654 1.00 30.82 113 VAL A O 1
ATOM 625 N N . ALA A 1 84 ? 27.142 19.364 12.133 1.00 30.72 114 ALA A N 1
ATOM 626 C CA . ALA A 1 84 ? 26.349 19.753 10.975 1.00 31.17 114 ALA A CA 1
ATOM 627 C C . ALA A 1 84 ? 26.363 18.597 10.001 1.00 31.38 114 ALA A C 1
ATOM 628 O O . ALA A 1 84 ? 27.111 17.633 10.194 1.00 31.12 114 ALA A O 1
ATOM 630 N N . ALA A 1 85 ? 25.535 18.684 8.963 1.00 31.53 115 ALA A N 1
ATOM 631 C CA . ALA A 1 85 ? 25.400 17.618 7.966 1.00 31.89 115 ALA A CA 1
ATOM 632 C C . ALA A 1 85 ? 26.732 16.993 7.502 1.00 31.98 115 ALA A C 1
ATOM 633 O O . ALA A 1 85 ? 26.859 15.766 7.445 1.00 32.42 115 ALA A O 1
ATOM 635 N N . GLU A 1 86 ? 27.711 17.838 7.176 1.00 32.08 116 GLU A N 1
ATOM 636 C CA . GLU A 1 86 ? 29.027 17.384 6.680 1.00 31.90 116 GLU A CA 1
ATOM 637 C C . GLU A 1 86 ? 30.190 18.037 7.432 1.00 30.90 116 GLU A C 1
ATOM 638 O O . GLU A 1 86 ? 31.301 18.185 6.904 1.00 29.88 116 GLU A O 1
ATOM 644 N N . GLU A 1 87 ? 29.940 18.415 8.682 1.00 29.67 117 GLU A N 1
ATOM 645 C CA . GLU A 1 87 ? 30.957 19.085 9.480 1.00 28.94 117 GLU A CA 1
ATOM 646 C C . GLU A 1 87 ? 31.124 18.408 10.818 1.00 28.02 117 GLU A C 1
ATOM 647 O O . GLU A 1 87 ? 30.154 17.921 11.410 1.00 27.43 117 GLU A O 1
ATOM 653 N N . TYR A 1 88 ? 32.366 18.399 11.286 1.00 27.08 118 TYR A N 1
ATOM 654 C CA . TYR A 1 88 ? 32.723 17.781 12.535 1.00 26.78 118 TYR A CA 1
ATOM 655 C C . TYR A 1 88 ? 33.480 18.756 13.392 1.00 28.03 118 TYR A C 1
ATOM 656 O O . TYR A 1 88 ? 34.190 19.635 12.905 1.00 28.09 118 TYR A O 1
ATOM 665 N N . VAL A 1 89 ? 33.335 18.557 14.687 1.00 28.56 119 VAL A N 1
ATOM 666 C CA . VAL A 1 89 ? 34.158 19.200 15.668 1.00 30.13 119 VAL A CA 1
ATOM 667 C C . VAL A 1 89 ? 34.926 18.065 16.372 1.00 30.49 119 VAL A C 1
ATOM 668 O O . VAL A 1 89 ? 34.392 16.973 16.549 1.00 30.59 119 VAL A O 1
ATOM 672 N N . GLU A 1 90 ? 36.192 18.294 16.704 1.00 31.74 120 GLU A N 1
ATOM 673 C CA . GLU A 1 90 ? 36.928 17.350 17.526 1.00 32.40 120 GLU A CA 1
ATOM 674 C C . GLU A 1 90 ? 36.822 17.798 18.979 1.00 33.54 120 GLU A C 1
ATOM 675 O O . GLU A 1 90 ? 37.182 18.928 19.318 1.00 33.34 120 GLU A O 1
ATOM 681 N N . VAL A 1 91 ? 36.327 16.897 19.817 1.00 34.88 121 VAL A N 1
ATOM 682 C CA . VAL A 1 91 ? 36.176 17.134 21.248 1.00 36.49 121 VAL A CA 1
ATOM 683 C C . VAL A 1 91 ? 37.354 16.519 21.997 1.00 37.51 121 VAL A C 1
ATOM 684 O O . VAL A 1 91 ? 37.720 15.368 21.754 1.00 37.53 121 VAL A O 1
ATOM 688 N N . THR A 1 92 ? 37.949 17.286 22.906 1.00 39.01 122 THR A N 1
ATOM 689 C CA . THR A 1 92 ? 38.941 16.731 23.823 1.00 40.27 122 THR A CA 1
ATOM 690 C C . THR A 1 92 ? 38.411 16.776 25.260 1.00 41.39 122 THR A C 1
ATOM 691 O O . THR A 1 92 ? 37.995 17.831 25.750 1.00 41.04 122 THR A O 1
ATOM 695 N N . ARG A 1 93 ? 38.440 15.619 25.915 1.00 42.82 123 ARG A N 1
ATOM 696 C CA . ARG A 1 93 ? 37.935 15.470 27.276 1.00 44.42 123 ARG A CA 1
ATOM 697 C C . ARG A 1 93 ? 39.072 15.513 28.296 1.00 45.14 123 ARG A C 1
ATOM 698 O O . ARG A 1 93 ? 39.948 14.639 28.316 1.00 45.14 123 ARG A O 1
ATOM 706 N N . VAL A 1 94 ? 39.040 16.547 29.134 1.00 46.41 124 VAL A N 1
ATOM 707 C CA . VAL A 1 94 ? 39.994 16.721 30.226 1.00 47.51 124 VAL A CA 1
ATOM 708 C C . VAL A 1 94 ? 39.205 16.796 31.531 1.00 48.12 124 VAL A C 1
ATOM 709 O O . VAL A 1 94 ? 38.562 17.809 31.830 1.00 48.33 124 VAL A O 1
ATOM 713 N N . GLY A 1 95 ? 39.237 15.693 32.277 1.00 48.87 125 GLY A N 1
ATOM 714 C CA . GLY A 1 95 ? 38.456 15.538 33.497 1.00 49.86 125 GLY A CA 1
ATOM 715 C C . GLY A 1 95 ?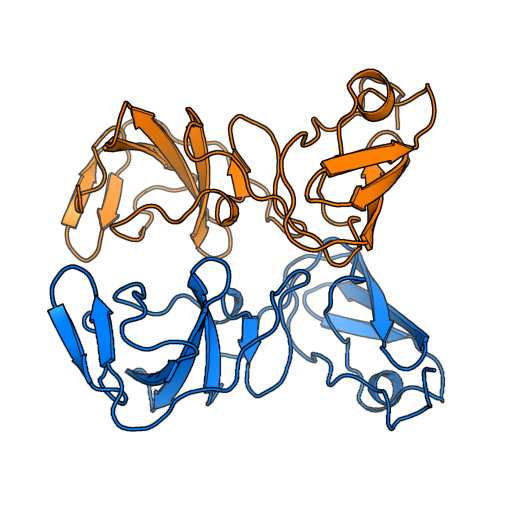 36.985 15.310 33.208 1.00 50.53 125 GLY A C 1
ATOM 716 O O . GLY A 1 95 ? 36.590 14.257 32.690 1.00 50.79 125 GLY A O 1
ATOM 717 N N . ASP A 1 96 ? 36.178 16.306 33.563 1.00 50.92 126 ASP A N 1
ATOM 718 C CA . ASP A 1 96 ? 34.746 16.304 33.294 1.00 51.29 126 ASP A CA 1
ATOM 719 C C . ASP A 1 96 ? 34.416 17.476 32.368 1.00 51.03 126 ASP A C 1
ATOM 720 O O . ASP A 1 96 ? 33.246 17.799 32.136 1.00 51.17 126 ASP A O 1
ATOM 725 N N . PHE A 1 97 ? 35.472 18.096 31.844 1.00 50.61 127 PHE A N 1
ATOM 726 C CA . PHE A 1 97 ? 35.374 19.267 30.982 1.00 50.36 127 PHE A CA 1
ATOM 727 C C . PHE A 1 97 ? 35.732 18.894 29.545 1.00 49.53 127 PHE A C 1
ATOM 728 O O . PHE A 1 97 ? 36.525 17.979 29.317 1.00 49.51 127 PHE A O 1
ATOM 736 N N . HIS A 1 98 ? 35.141 19.606 28.589 1.00 48.94 128 HIS A N 1
ATOM 737 C CA . HIS A 1 98 ? 35.330 19.315 27.167 1.00 48.08 128 HIS A CA 1
ATOM 738 C C . HIS A 1 98 ? 35.690 20.560 26.360 1.00 47.61 128 HIS A C 1
ATOM 739 O O . HIS A 1 98 ? 35.173 21.655 26.605 1.00 47.41 128 HIS A O 1
ATOM 746 N N . TYR A 1 99 ? 36.578 20.371 25.387 1.00 46.83 129 TYR A N 1
ATOM 747 C CA . TYR A 1 99 ? 37.112 21.461 24.578 1.00 46.33 129 TYR A CA 1
ATOM 748 C C . TYR A 1 99 ? 37.016 21.103 23.112 1.00 45.40 129 TYR A C 1
ATOM 749 O O . TYR A 1 99 ? 37.299 19.970 22.732 1.00 45.30 129 TYR A O 1
ATOM 758 N N . VAL A 1 100 ? 36.600 22.070 22.301 1.00 44.46 130 VAL A N 1
ATOM 759 C CA . VAL A 1 100 ? 36.622 21.927 20.849 1.00 43.53 130 VAL A CA 1
ATOM 760 C C . VAL A 1 100 ? 38.054 22.220 20.397 1.00 42.80 130 VAL A C 1
ATOM 761 O O . VAL A 1 100 ? 38.498 23.366 20.450 1.00 43.06 130 VAL A O 1
ATOM 765 N N . THR A 1 101 ? 38.772 21.175 19.985 1.00 41.76 131 THR A N 1
ATOM 766 C CA . THR A 1 101 ? 40.205 21.273 19.659 1.00 40.60 131 THR A CA 1
ATOM 767 C C . THR A 1 101 ? 40.498 21.120 18.159 1.00 39.89 131 THR A C 1
ATOM 768 O O . THR A 1 101 ? 41.661 21.157 17.735 1.00 39.87 131 THR A O 1
ATOM 772 N N . GLY A 1 102 ? 39.436 20.949 17.374 1.00 38.76 132 GLY A N 1
ATOM 773 C CA . GLY A 1 102 ? 39.521 20.843 15.924 1.00 37.41 132 GLY A CA 1
ATOM 774 C C . GLY A 1 102 ? 38.153 21.016 15.297 1.00 36.81 132 GLY A C 1
ATOM 775 O O . GLY A 1 102 ? 37.131 20.808 15.951 1.00 36.35 132 GLY A O 1
ATOM 776 N N . MET A 1 103 ? 38.136 21.407 14.028 1.00 36.09 133 MET A N 1
ATOM 777 C CA . MET A 1 103 ? 36.903 21.551 13.265 1.00 35.92 133 MET A CA 1
ATOM 778 C C . MET A 1 103 ? 37.221 21.415 11.789 1.00 35.88 133 MET A C 1
ATOM 779 O O . MET A 1 103 ? 38.343 21.699 11.370 1.00 35.88 133 MET A O 1
ATOM 784 N N . THR A 1 104 ? 36.238 20.977 11.012 1.00 35.74 134 THR A N 1
ATOM 785 C CA . THR A 1 104 ? 36.437 20.738 9.584 1.00 36.21 134 THR A CA 1
ATOM 786 C C . THR A 1 104 ? 36.342 22.010 8.734 1.00 37.47 134 THR A C 1
ATOM 787 O O . THR A 1 104 ? 36.895 22.067 7.631 1.00 37.37 134 THR A O 1
ATOM 791 N N . THR A 1 105 ? 35.643 23.020 9.254 1.00 38.70 135 THR A N 1
ATOM 792 C CA . THR A 1 105 ? 35.479 24.306 8.576 1.00 40.28 135 THR A CA 1
ATOM 793 C C . THR A 1 105 ? 35.413 25.425 9.619 1.00 41.07 135 THR A C 1
ATOM 794 O O . THR A 1 105 ? 34.819 25.249 10.684 1.00 40.90 135 THR A O 1
ATOM 798 N N . ASP A 1 106 ? 36.030 26.568 9.319 1.00 42.23 136 ASP A N 1
ATOM 799 C CA . ASP A 1 106 ? 35.990 27.715 10.232 1.00 43.63 136 ASP A CA 1
ATOM 800 C C . ASP A 1 106 ? 34.555 28.193 10.454 1.00 43.97 136 ASP A C 1
ATOM 801 O O . ASP A 1 106 ? 33.708 28.091 9.562 1.00 44.15 136 ASP A O 1
ATOM 806 N N . ASN A 1 107 ? 34.301 28.700 11.660 1.00 45.05 137 ASN A N 1
ATOM 807 C CA . ASN A 1 107 ? 32.990 29.220 12.080 1.00 45.67 137 ASN A CA 1
ATOM 808 C C . ASN A 1 107 ? 31.864 28.190 12.095 1.00 46.12 137 ASN A C 1
ATOM 809 O O . ASN A 1 107 ? 30.688 28.526 11.896 1.00 46.37 137 ASN A O 1
ATOM 814 N N . VAL A 1 108 ? 32.228 26.935 12.344 1.00 46.31 138 VAL A N 1
ATOM 815 C CA . VAL A 1 108 ? 31.237 25.872 12.456 1.00 46.79 138 VAL A CA 1
ATOM 816 C C . VAL A 1 108 ? 30.419 26.065 13.737 1.00 47.03 138 VAL A C 1
ATOM 817 O O . VAL A 1 108 ? 30.969 26.391 14.790 1.00 46.87 138 VAL A O 1
ATOM 821 N N . LYS A 1 109 ? 29.105 25.892 13.623 1.00 47.74 139 LYS A N 1
ATOM 822 C CA . LYS A 1 109 ? 28.216 26.007 14.773 1.00 48.58 139 LYS A CA 1
ATOM 823 C C . LYS A 1 109 ? 27.984 24.645 15.412 1.00 48.87 139 LYS A C 1
ATOM 824 O O . LYS A 1 109 ? 27.566 23.694 14.745 1.00 48.83 139 LYS A O 1
ATOM 830 N N . CYS A 1 110 ? 28.279 24.560 16.706 1.00 49.30 140 CYS A N 1
ATOM 831 C CA . CYS A 1 110 ? 28.017 23.358 17.477 1.00 49.79 140 CYS A CA 1
ATOM 832 C C . CYS A 1 110 ? 27.134 23.662 18.690 1.00 49.43 140 CYS A C 1
ATOM 833 O O . CYS A 1 110 ? 27.134 24.794 19.183 1.00 49.66 140 CYS A O 1
ATOM 836 N N . PRO A 1 111 ? 26.357 22.659 19.156 1.00 48.96 141 PRO A N 1
ATOM 837 C CA . PRO A 1 111 ? 25.588 22.776 20.398 1.00 48.40 141 PRO A CA 1
ATOM 838 C C . PRO A 1 111 ? 26.468 23.178 21.581 1.00 47.79 141 PRO A C 1
ATOM 839 O O . PRO A 1 111 ? 27.657 22.850 21.609 1.00 47.58 141 PRO A O 1
ATOM 843 N N . CYS A 1 112 ? 25.877 23.874 22.551 1.00 47.10 142 CYS A N 1
ATOM 844 C CA . CYS A 1 112 ? 26.637 24.456 23.667 1.00 46.45 142 CYS A CA 1
ATOM 845 C C . CYS A 1 112 ? 27.174 23.444 24.675 1.00 45.10 142 CYS A C 1
ATOM 846 O O . CYS A 1 112 ? 28.055 23.766 25.466 1.00 45.14 142 CYS A O 1
ATOM 849 N N . GLN A 1 113 ? 26.644 22.222 24.637 1.00 43.80 143 GLN A N 1
ATOM 850 C CA . GLN A 1 113 ? 27.109 21.137 25.507 1.00 42.37 143 GLN A CA 1
ATOM 851 C C . GLN A 1 113 ? 27.325 19.843 24.714 1.00 40.92 143 GLN A C 1
ATOM 852 O O . GLN A 1 113 ? 26.631 19.608 23.728 1.00 40.64 143 GLN A O 1
ATOM 858 N N . VAL A 1 114 ? 28.279 19.018 25.144 1.00 39.49 144 VAL A N 1
ATOM 859 C CA . VAL A 1 114 ? 28.490 17.700 24.525 1.00 38.22 144 VAL A CA 1
ATOM 860 C C . VAL A 1 114 ? 27.374 16.723 24.913 1.00 37.09 144 VAL A C 1
ATOM 861 O O . VAL A 1 114 ? 26.834 16.802 26.019 1.00 37.18 144 VAL A O 1
ATOM 865 N N . PRO A 1 115 ? 27.032 15.787 24.010 1.00 35.68 145 PRO A N 1
ATOM 866 C CA . PRO A 1 115 ? 26.087 14.741 24.373 1.00 34.46 145 PRO A CA 1
ATOM 867 C C . PRO A 1 115 ? 26.800 13.593 25.092 1.00 33.51 145 PRO A C 1
ATOM 868 O O . PRO A 1 115 ? 28.006 13.677 25.319 1.00 33.34 145 PRO A O 1
ATOM 872 N N . ALA A 1 116 ? 26.068 12.541 25.455 1.00 32.33 146 ALA A N 1
ATOM 873 C CA . ALA A 1 116 ? 26.693 11.306 25.931 1.00 31.64 146 ALA A CA 1
ATOM 874 C C . ALA A 1 116 ? 27.573 10.701 24.822 1.00 31.12 146 ALA A C 1
ATOM 875 O O . ALA A 1 116 ? 27.279 10.881 23.636 1.00 31.05 146 ALA A O 1
ATOM 877 N N . PRO A 1 117 ? 28.671 10.019 25.201 1.00 30.78 147 PRO A N 1
ATOM 878 C CA . PRO A 1 117 ? 29.638 9.510 24.207 1.00 30.12 147 PRO A CA 1
ATOM 879 C C . PRO A 1 117 ? 29.069 8.645 23.075 1.00 29.51 147 PRO A C 1
ATOM 880 O O . PRO A 1 117 ? 29.633 8.629 21.990 1.00 28.56 147 PRO A O 1
ATOM 884 N N . GLU A 1 118 ? 27.963 7.943 23.309 1.00 29.11 148 GLU A N 1
ATOM 885 C CA . GLU A 1 118 ? 27.363 7.142 22.237 1.00 29.53 148 GLU A CA 1
ATOM 886 C C . GLU A 1 118 ? 26.824 7.978 21.056 1.00 27.76 148 GLU A C 1
ATOM 887 O O . GLU A 1 118 ? 26.528 7.429 19.989 1.00 28.55 148 GLU A O 1
ATOM 893 N N . PHE A 1 119 ? 26.728 9.297 21.230 1.00 26.93 149 PHE A N 1
ATOM 894 C CA . PHE A 1 119 ? 26.336 10.194 20.128 1.00 25.80 149 PHE A CA 1
ATOM 895 C C . PHE A 1 119 ? 27.537 10.710 19.320 1.00 25.46 149 PHE A C 1
ATOM 896 O O . PHE A 1 119 ? 27.363 11.441 18.339 1.00 24.86 149 PHE A O 1
ATOM 904 N N . PHE A 1 120 ? 28.740 10.340 19.750 1.00 24.85 150 PHE A N 1
ATOM 905 C CA . PHE A 1 120 ? 29.946 10.646 18.988 1.00 24.43 150 PHE A CA 1
ATOM 906 C C . PHE A 1 120 ? 30.105 9.671 17.851 1.00 23.66 150 PHE A C 1
ATOM 907 O O . PHE A 1 120 ? 29.768 8.489 17.979 1.00 23.32 150 PHE A O 1
ATOM 915 N N . THR A 1 121 ? 30.609 10.178 16.729 1.00 23.60 151 THR A N 1
ATOM 916 C CA . THR A 1 121 ? 30.801 9.388 15.517 1.00 23.66 151 THR A CA 1
ATOM 917 C C . THR A 1 121 ? 32.010 8.462 15.667 1.00 23.95 151 THR A C 1
ATOM 918 O O . THR A 1 121 ? 32.033 7.346 15.154 1.00 22.99 151 THR A O 1
ATOM 922 N N . GLU A 1 122 ? 33.003 8.948 16.394 1.00 24.62 152 GLU A N 1
ATOM 923 C CA . GLU A 1 122 ? 34.248 8.244 16.559 1.00 26.19 152 GLU A CA 1
ATOM 924 C C . GLU A 1 122 ? 34.788 8.560 17.952 1.00 26.01 152 GLU A C 1
ATOM 925 O O . GLU A 1 122 ? 34.710 9.691 18.407 1.00 25.81 152 GLU A O 1
ATOM 931 N N . VAL A 1 123 ? 35.300 7.551 18.643 1.00 26.42 153 VAL A N 1
ATOM 932 C CA . VAL A 1 123 ? 35.963 7.786 19.921 1.00 27.49 153 VAL A CA 1
ATOM 933 C C . VAL A 1 123 ? 37.347 7.153 19.882 1.00 27.24 153 VAL A C 1
ATOM 934 O O . VAL A 1 123 ? 37.486 5.958 19.602 1.00 27.08 153 VAL A O 1
ATOM 938 N N . ASP A 1 124 ? 38.358 7.986 20.125 1.00 27.81 154 ASP A N 1
ATOM 939 C CA . ASP A 1 124 ? 39.759 7.588 20.073 1.00 28.20 154 ASP A CA 1
ATOM 940 C C . ASP A 1 124 ? 40.068 6.718 18.847 1.00 27.94 154 ASP A C 1
ATOM 941 O O . ASP A 1 124 ? 40.641 5.634 18.948 1.00 28.57 154 ASP A O 1
ATOM 946 N N . GLY A 1 125 ? 39.651 7.211 17.687 1.00 27.31 155 GLY A N 1
ATOM 947 C CA . GLY A 1 125 ? 39.903 6.530 16.427 1.00 26.55 155 GLY A CA 1
ATOM 948 C C . GLY A 1 125 ? 38.997 5.366 16.086 1.00 25.64 155 GLY A C 1
ATOM 949 O O . GLY A 1 125 ? 39.210 4.719 15.070 1.00 26.17 155 GLY A O 1
ATOM 950 N N . VAL A 1 126 ? 38.003 5.077 16.932 1.00 25.06 156 VAL A N 1
ATOM 951 C CA . VAL A 1 126 ? 37.113 3.924 16.722 1.00 23.98 156 VAL A CA 1
ATOM 952 C C . VAL A 1 126 ? 35.741 4.425 16.286 1.00 23.54 156 VAL A C 1
ATOM 953 O O . VAL A 1 126 ? 35.113 5.204 16.990 1.00 22.90 156 VAL A O 1
ATOM 957 N N . ARG A 1 127 ? 35.284 3.967 15.127 1.00 23.10 157 ARG A N 1
ATOM 958 C CA . ARG A 1 127 ? 33.987 4.403 14.588 1.00 23.19 157 ARG A CA 1
ATOM 959 C C . ARG A 1 127 ? 32.836 3.725 15.335 1.00 22.50 157 ARG A C 1
ATOM 960 O O . ARG A 1 127 ? 32.857 2.513 15.561 1.00 22.66 157 ARG A O 1
ATOM 968 N N . LEU A 1 128 ? 31.836 4.527 15.695 1.00 22.00 158 LEU A N 1
ATOM 969 C CA . LEU A 1 128 ? 30.682 4.083 16.479 1.00 21.72 158 LEU A CA 1
ATOM 970 C C . LEU A 1 128 ? 29.381 4.128 15.696 1.00 21.30 158 LEU A C 1
ATOM 971 O O . LEU A 1 128 ? 28.425 3.438 16.049 1.00 21.24 158 LEU A O 1
ATOM 976 N N . HIS A 1 129 ? 29.343 4.927 14.629 1.00 21.43 159 HIS A N 1
ATOM 977 C CA . HIS A 1 129 ? 28.121 5.070 13.841 1.00 20.86 159 HIS A CA 1
ATOM 978 C C . HIS A 1 129 ? 28.219 4.411 12.462 1.00 20.67 159 HIS A C 1
ATOM 979 O O . HIS A 1 129 ? 29.292 4.349 11.864 1.00 19.77 159 HIS A O 1
ATOM 986 N N . ARG A 1 130 ? 27.074 3.940 11.979 1.00 20.66 160 ARG A N 1
ATOM 987 C CA . ARG A 1 130 ? 26.971 3.187 10.730 1.00 21.78 160 ARG A CA 1
ATOM 988 C C . ARG A 1 130 ? 27.126 4.145 9.554 1.00 22.34 160 ARG A C 1
ATOM 989 O O . ARG A 1 130 ? 28.034 3.973 8.749 1.00 21.55 160 ARG A O 1
ATOM 997 N N . TYR A 1 131 ? 26.247 5.147 9.467 1.00 22.49 161 TYR A N 1
ATOM 998 C CA . TYR A 1 131 ? 26.437 6.232 8.515 1.00 24.28 161 TYR A CA 1
ATOM 999 C C . TYR A 1 131 ? 27.238 7.374 9.136 1.00 24.26 161 TYR A C 1
ATOM 1000 O O . TYR A 1 131 ? 26.941 7.842 10.240 1.00 23.43 161 TYR A O 1
ATOM 1009 N N . ALA A 1 132 ? 28.264 7.817 8.418 1.00 25.31 162 ALA A N 1
ATOM 1010 C CA . ALA A 1 132 ? 29.059 8.958 8.845 1.00 26.05 162 ALA A CA 1
ATOM 1011 C C . ALA A 1 132 ? 29.737 9.580 7.625 1.00 26.84 162 ALA A C 1
ATOM 1012 O O . ALA A 1 132 ? 30.494 8.896 6.916 1.00 27.02 162 ALA A O 1
ATOM 1014 N N . PRO A 1 133 ? 29.479 10.877 7.374 1.00 26.94 163 PRO A N 1
ATOM 1015 C CA . PRO A 1 133 ? 30.149 11.514 6.241 1.00 27.29 163 PRO A CA 1
ATOM 1016 C C . PRO A 1 133 ? 31.657 11.542 6.426 1.00 27.52 163 PRO A C 1
ATOM 1017 O O . PRO A 1 133 ? 32.148 11.484 7.561 1.00 26.74 163 PRO A O 1
ATOM 1021 N N . ALA A 1 134 ? 32.387 11.646 5.317 1.00 28.20 164 ALA A N 1
ATOM 1022 C CA . ALA A 1 134 ? 33.842 11.772 5.383 1.00 28.82 164 ALA A CA 1
ATOM 1023 C C . ALA A 1 134 ? 34.196 12.960 6.247 1.00 29.10 164 ALA A C 1
ATOM 1024 O O . ALA A 1 134 ? 33.587 14.034 6.120 1.00 29.53 164 ALA A O 1
ATOM 1026 N N . CYS A 1 135 ? 35.135 12.750 7.164 1.00 29.75 165 CYS A N 1
ATOM 1027 C CA . CYS A 1 135 ? 35.672 13.852 7.947 1.00 29.91 165 CYS A CA 1
ATOM 1028 C C . CYS A 1 135 ? 36.749 14.564 7.137 1.00 29.98 165 CYS A C 1
ATOM 1029 O O . CYS A 1 135 ? 37.694 13.939 6.648 1.00 29.54 165 CYS A O 1
ATOM 1032 N N . LYS A 1 136 ? 36.582 15.873 6.989 1.00 30.25 166 LYS A N 1
ATOM 1033 C CA . LYS A 1 136 ? 37.557 16.698 6.280 1.00 30.66 166 LYS A CA 1
ATOM 1034 C C . LYS A 1 136 ? 38.766 16.902 7.197 1.00 30.70 166 LYS A C 1
ATOM 1035 O O . LYS A 1 136 ? 38.654 16.673 8.399 1.00 30.29 166 LYS A O 1
ATOM 1041 N N . PRO A 1 137 ? 39.931 17.313 6.645 1.00 30.80 167 PRO A N 1
ATOM 1042 C CA . PRO A 1 137 ? 41.077 17.472 7.542 1.00 31.30 167 PRO A CA 1
ATOM 1043 C C . PRO A 1 137 ? 40.774 18.480 8.660 1.00 32.01 167 PRO A C 1
ATOM 1044 O O . PRO A 1 137 ? 40.172 19.524 8.413 1.00 32.03 167 PRO A O 1
ATOM 1048 N N . LEU A 1 138 ? 41.158 18.144 9.885 1.00 33.26 168 LEU A N 1
ATOM 1049 C CA . LEU A 1 138 ? 40.799 18.965 11.040 1.00 34.58 168 LEU A CA 1
ATOM 1050 C C . LEU A 1 138 ? 41.686 20.198 11.154 1.00 35.66 168 LEU A C 1
ATOM 1051 O O . LEU A 1 138 ? 42.915 20.094 11.141 1.00 35.59 168 LEU A O 1
ATOM 1056 N N . LEU A 1 139 ? 41.037 21.358 11.239 1.00 37.15 169 LEU A N 1
ATOM 1057 C CA . LEU A 1 139 ? 41.697 22.641 11.436 1.00 38.62 169 LEU A CA 1
ATOM 1058 C C . LEU A 1 139 ? 41.836 22.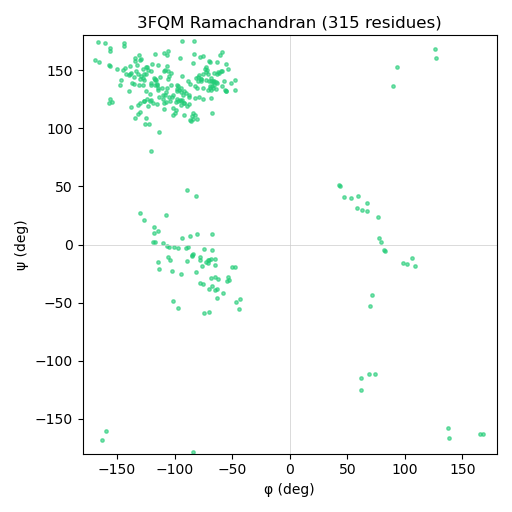891 12.927 1.00 40.26 169 LEU A C 1
ATOM 1059 O O . LEU A 1 139 ? 40.836 22.960 13.652 1.00 39.92 169 LEU A O 1
ATOM 1064 N N . ARG A 1 140 ? 43.080 23.021 13.380 1.00 41.86 170 ARG A N 1
ATOM 1065 C CA . ARG A 1 140 ? 43.386 23.089 14.806 1.00 43.63 170 ARG A CA 1
ATOM 1066 C C . ARG A 1 140 ? 44.050 24.407 15.224 1.00 44.86 170 ARG A C 1
ATOM 1067 O O . ARG A 1 140 ? 44.396 24.584 16.397 1.00 45.09 170 ARG A O 1
ATOM 1075 N N . GLU A 1 141 ? 44.224 25.319 14.266 1.00 46.50 171 GLU A N 1
ATOM 1076 C CA . GLU A 1 141 ? 44.881 26.611 14.506 1.00 48.01 171 GLU A CA 1
ATOM 1077 C C . GLU A 1 141 ? 44.123 27.769 13.866 1.00 48.60 171 GLU A C 1
ATOM 1078 O O . GLU A 1 141 ? 43.641 27.662 12.732 1.00 48.57 171 GLU A O 1
ATOM 1084 N N . GLU A 1 142 ? 44.028 28.870 14.612 1.00 49.34 172 GLU A N 1
ATOM 1085 C CA . GLU A 1 142 ? 43.522 30.156 14.110 1.00 50.18 172 GLU A CA 1
ATOM 1086 C C . GLU A 1 142 ? 42.148 30.063 13.439 1.00 50.21 172 GLU A C 1
ATOM 1087 O O . GLU A 1 142 ? 41.884 30.705 12.416 1.00 50.48 172 GLU A O 1
ATOM 1093 N N . VAL A 1 143 ? 41.280 29.258 14.044 1.00 50.13 173 VAL A N 1
ATOM 1094 C CA . VAL A 1 143 ? 39.902 29.097 13.596 1.00 50.17 173 VAL A CA 1
ATOM 1095 C C . VAL A 1 143 ? 38.966 29.269 14.791 1.00 50.13 173 VAL A C 1
ATOM 1096 O O . VAL A 1 143 ? 39.392 29.145 15.937 1.00 49.91 173 VAL A O 1
ATOM 1100 N N . THR A 1 144 ? 37.702 29.578 14.518 1.00 50.47 174 THR A N 1
ATOM 1101 C CA . THR A 1 144 ? 36.707 29.787 15.574 1.00 50.86 174 THR A CA 1
ATOM 1102 C C . THR A 1 144 ? 35.447 28.967 15.328 1.00 51.19 174 THR A C 1
ATOM 1103 O O . THR A 1 144 ? 35.180 28.563 14.197 1.00 51.44 174 THR A O 1
ATOM 1107 N N . PHE A 1 145 ? 34.674 28.736 16.387 1.00 51.41 175 PHE A N 1
ATOM 1108 C CA . PHE A 1 145 ? 33.360 28.110 16.261 1.00 51.64 175 PHE A CA 1
ATOM 1109 C C . PHE A 1 145 ? 32.243 28.957 16.874 1.00 52.22 175 PHE A C 1
ATOM 1110 O O . PHE A 1 145 ? 32.451 29.650 17.870 1.00 52.44 175 PHE A O 1
ATOM 1118 N N . LEU A 1 146 ? 31.059 28.884 16.271 1.00 53.09 176 LEU A N 1
ATOM 1119 C CA . LEU A 1 146 ? 29.893 29.640 16.734 1.00 53.74 176 LEU A CA 1
ATOM 1120 C C . LEU A 1 146 ? 28.969 28.824 17.635 1.00 54.18 176 LEU A C 1
ATOM 1121 O O . LEU A 1 146 ? 28.641 27.675 17.332 1.00 54.08 176 LEU A O 1
ATOM 1126 N N . VAL A 1 147 ? 28.566 29.422 18.754 1.00 54.69 177 VAL A N 1
ATOM 1127 C CA . VAL A 1 147 ? 27.495 28.868 19.585 1.00 55.32 177 VAL A CA 1
ATOM 1128 C C . VAL A 1 147 ? 26.437 29.955 19.779 1.00 55.78 177 VAL A C 1
ATOM 1129 O O . VAL A 1 147 ? 26.626 30.898 20.557 1.00 55.73 177 VAL A O 1
ATOM 1133 N N . GLY A 1 148 ? 25.333 29.817 19.049 1.00 56.30 178 GLY A N 1
ATOM 1134 C CA . GLY A 1 148 ? 24.309 30.856 18.980 1.00 56.92 178 GLY A CA 1
ATOM 1135 C C . GLY A 1 148 ? 24.838 32.062 18.229 1.00 57.29 178 GLY A C 1
ATOM 1136 O O . GLY A 1 148 ? 25.082 31.999 17.023 1.00 57.41 178 GLY A O 1
ATOM 1137 N N . LEU A 1 149 ? 25.036 33.158 18.954 1.00 57.71 179 LEU A N 1
ATOM 1138 C CA . LEU A 1 149 ? 25.54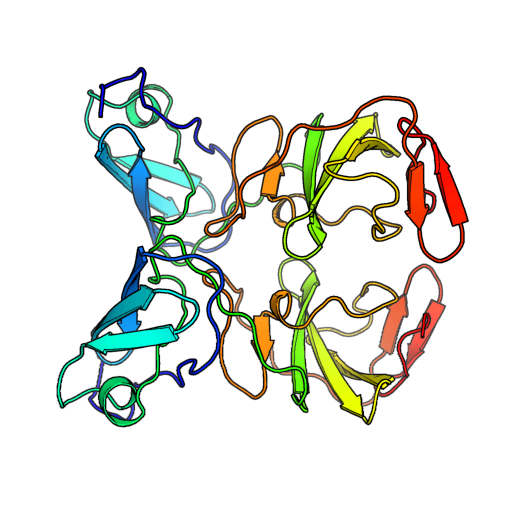6 34.389 18.359 1.00 58.08 179 LEU A CA 1
ATOM 1139 C C . LEU A 1 149 ? 27.032 34.611 18.642 1.00 58.12 179 LEU A C 1
ATOM 1140 O O . LEU A 1 149 ? 27.710 35.319 17.889 1.00 58.30 179 LEU A O 1
ATOM 1145 N N . ASN A 1 150 ? 27.531 33.989 19.710 1.00 58.01 180 ASN A N 1
ATOM 1146 C CA . ASN A 1 150 ? 28.915 34.177 20.148 1.00 58.05 180 ASN A CA 1
ATOM 1147 C C . ASN A 1 150 ? 29.956 33.346 19.389 1.00 58.04 180 ASN A C 1
ATOM 1148 O O . ASN A 1 150 ? 29.706 32.192 19.014 1.00 58.01 180 ASN A O 1
ATOM 1153 N N . GLN A 1 151 ? 31.119 33.958 19.169 1.00 57.76 181 GLN A N 1
ATOM 1154 C CA . GLN A 1 151 ? 32.277 33.291 18.588 1.00 57.61 181 GLN A CA 1
ATOM 1155 C C . GLN A 1 151 ? 33.236 32.854 19.681 1.00 57.26 181 GLN A C 1
ATOM 1156 O O . GLN A 1 151 ? 33.493 33.599 20.627 1.00 57.31 181 GLN A O 1
ATOM 1162 N N . TYR A 1 152 ? 33.764 31.643 19.540 1.00 56.92 182 TYR A N 1
ATOM 1163 C CA . TYR A 1 152 ? 34.739 31.109 20.482 1.00 56.52 182 TYR A CA 1
ATOM 1164 C C . TYR A 1 152 ? 35.961 30.636 19.710 1.00 56.36 182 TYR A C 1
ATOM 1165 O O . TYR A 1 152 ? 35.833 30.103 18.609 1.00 56.24 182 TYR A O 1
ATOM 1174 N N . LEU A 1 153 ? 37.143 30.830 20.289 1.00 56.18 183 LEU A N 1
ATOM 1175 C CA . LEU A 1 153 ? 38.394 30.441 19.633 1.00 56.00 183 LEU A CA 1
ATOM 1176 C C . LEU A 1 153 ? 38.625 28.940 19.767 1.00 55.71 183 LEU A C 1
ATOM 1177 O O . LEU A 1 153 ? 38.258 28.351 20.780 1.00 55.75 183 LEU A O 1
ATOM 1182 N N . VAL A 1 154 ? 39.231 28.324 18.749 1.00 55.45 184 VAL A N 1
ATOM 1183 C CA . VAL A 1 154 ? 39.570 26.893 18.804 1.00 55.15 184 VAL A CA 1
ATOM 1184 C C . VAL A 1 154 ? 40.423 26.596 20.046 1.00 55.25 184 VAL A C 1
ATOM 1185 O O . VAL A 1 154 ? 41.384 27.311 20.337 1.00 55.16 184 VAL A O 1
ATOM 1189 N N . GLY A 1 155 ? 40.040 25.556 20.782 1.00 55.33 185 GLY A N 1
ATOM 1190 C CA . GLY A 1 155 ? 40.640 25.259 22.079 1.00 55.63 185 GLY A CA 1
ATOM 1191 C C . GLY A 1 155 ? 39.759 25.697 23.240 1.00 55.86 185 GLY A C 1
ATOM 1192 O O . GLY A 1 155 ? 39.958 25.253 24.370 1.00 55.85 185 GLY A O 1
ATOM 1193 N N . SER A 1 156 ? 38.789 26.572 22.958 1.00 56.24 186 SER A N 1
ATOM 1194 C CA . SER A 1 156 ? 37.811 27.038 23.956 1.00 56.55 186 SER A CA 1
ATOM 1195 C C . SER A 1 156 ? 36.991 25.897 24.553 1.00 56.91 186 SER A C 1
ATOM 1196 O O . SER A 1 156 ? 36.715 24.894 23.883 1.00 56.84 186 SER A O 1
ATOM 1199 N N . GLN A 1 157 ? 36.597 26.071 25.812 1.00 57.16 187 GLN A N 1
ATOM 1200 C CA . GLN A 1 157 ? 35.639 25.189 26.458 1.00 57.44 187 GLN A CA 1
ATOM 1201 C C . GLN A 1 157 ? 34.253 25.462 25.886 1.00 57.89 187 GLN A C 1
ATOM 1202 O O . GLN A 1 157 ? 33.964 26.572 25.423 1.00 57.81 187 GLN A O 1
ATOM 1208 N N . LEU A 1 158 ? 33.402 24.443 25.908 1.00 58.43 188 LEU A N 1
ATOM 1209 C CA . LEU A 1 158 ? 32.020 24.588 25.468 1.00 59.13 188 LEU A CA 1
ATOM 1210 C C . LEU A 1 158 ? 31.234 25.430 26.476 1.00 59.71 188 LEU A C 1
ATOM 1211 O O . LEU A 1 158 ? 31.333 25.192 27.679 1.00 59.55 188 LEU A O 1
ATOM 1216 N N . PRO A 1 159 ? 30.464 26.423 25.981 1.00 60.44 189 PRO A N 1
ATOM 1217 C CA . PRO A 1 159 ? 29.800 27.446 26.804 1.00 61.14 189 PRO A CA 1
ATOM 1218 C C . PRO A 1 159 ? 29.117 26.885 28.054 1.00 61.85 189 PRO A C 1
ATOM 1219 O O . PRO A 1 159 ? 29.417 27.326 29.168 1.00 62.04 189 PRO A O 1
ATOM 1223 N N . CYS A 1 160 ? 28.224 25.914 27.863 1.00 62.50 190 CYS A N 1
ATOM 1224 C CA . CYS A 1 160 ? 27.539 25.253 28.971 1.00 63.07 190 CYS A CA 1
ATOM 1225 C C . CYS A 1 160 ? 28.379 24.113 29.535 1.00 63.33 190 CYS A C 1
ATOM 1226 O O . CYS A 1 160 ? 28.576 23.091 28.870 1.00 63.53 190 CYS A O 1
ATOM 1229 N N . GLU A 1 161 ? 28.884 24.317 30.753 1.00 63.63 191 GLU A N 1
ATOM 1230 C CA . GLU A 1 161 ? 29.527 23.276 31.571 1.00 63.76 191 GLU A CA 1
ATOM 1231 C C . GLU A 1 161 ? 29.709 23.756 33.008 1.00 63.85 191 GLU A C 1
ATOM 1232 O O . GLU A 1 161 ? 29.957 24.939 33.250 1.00 63.96 191 GLU A O 1
ATOM 1238 N N . GLY B 1 3 ? 5.825 -11.835 8.700 1.00 44.48 33 GLY B N 1
ATOM 1239 C CA . GLY B 1 3 ? 6.361 -11.510 7.343 1.00 44.02 33 GLY B CA 1
ATOM 1240 C C . GLY B 1 3 ? 5.281 -11.544 6.279 1.00 43.73 33 GLY B C 1
ATOM 1241 O O . GLY B 1 3 ? 5.347 -12.338 5.338 1.00 43.85 33 GLY B O 1
ATOM 1242 N N . VAL B 1 4 ? 4.279 -10.681 6.435 1.00 43.22 34 VAL B N 1
ATOM 1243 C CA . VAL B 1 4 ? 3.155 -10.624 5.499 1.00 42.41 34 VAL B CA 1
ATOM 1244 C C . VAL B 1 4 ? 3.358 -9.513 4.466 1.00 41.81 34 VAL B C 1
ATOM 1245 O O . VAL B 1 4 ? 3.547 -8.353 4.829 1.00 41.90 34 VAL B O 1
ATOM 1249 N N . PRO B 1 5 ? 3.325 -9.867 3.170 1.00 41.22 35 PRO B N 1
ATOM 1250 C CA . PRO B 1 5 ? 3.413 -8.874 2.104 1.00 40.66 35 PRO B CA 1
ATOM 1251 C C . PRO B 1 5 ? 2.426 -7.701 2.258 1.00 40.14 35 PRO B C 1
ATOM 1252 O O . PRO B 1 5 ? 1.275 -7.909 2.657 1.00 39.90 35 PRO B O 1
ATOM 1256 N N . PHE B 1 6 ? 2.906 -6.492 1.960 1.00 39.52 36 PHE B N 1
ATOM 1257 C CA . PHE B 1 6 ? 2.125 -5.235 2.002 1.00 39.19 36 PHE B CA 1
ATOM 1258 C C . PHE B 1 6 ? 1.777 -4.746 3.399 1.00 39.25 36 PHE B C 1
ATOM 1259 O O . PHE B 1 6 ? 1.890 -3.554 3.689 1.00 39.05 36 PHE B O 1
ATOM 1267 N N . PHE B 1 7 ? 1.359 -5.664 4.261 1.00 39.44 37 PHE B N 1
ATOM 1268 C CA . PHE B 1 7 ? 0.814 -5.288 5.561 1.00 39.66 37 PHE B CA 1
ATOM 1269 C C . PHE B 1 7 ? 1.845 -5.300 6.707 1.00 39.34 37 PHE B C 1
ATOM 1270 O O . PHE B 1 7 ? 1.696 -4.566 7.699 1.00 39.58 37 PHE B O 1
ATOM 1278 N N . SER B 1 8 ? 2.896 -6.105 6.555 1.00 38.41 38 SER B N 1
ATOM 1279 C CA . SER B 1 8 ? 4.048 -6.069 7.463 1.00 37.42 38 SER B CA 1
ATOM 1280 C C . SER B 1 8 ? 4.976 -4.892 7.159 1.00 36.41 38 SER B C 1
ATOM 1281 O O . SER B 1 8 ? 5.875 -4.570 7.948 1.00 36.30 38 SER B O 1
ATOM 1284 N N . CYS B 1 9 ? 4.732 -4.235 6.030 1.00 35.35 39 CYS B N 1
ATOM 1285 C CA . CYS B 1 9 ? 5.675 -3.292 5.446 1.00 33.99 39 CYS B CA 1
ATOM 1286 C C . CYS B 1 9 ? 5.893 -1.988 6.197 1.00 34.02 39 CYS B C 1
ATOM 1287 O O . CYS B 1 9 ? 4.946 -1.326 6.631 1.00 34.01 39 CYS B O 1
ATOM 1290 N N . GLN B 1 10 ? 7.167 -1.624 6.323 1.00 32.83 40 GLN B N 1
ATOM 1291 C CA . GLN B 1 10 ? 7.564 -0.349 6.893 1.00 32.22 40 GLN B CA 1
ATOM 1292 C C . GLN B 1 10 ? 7.358 0.756 5.874 1.00 32.44 40 GLN B C 1
ATOM 1293 O O . GLN B 1 10 ? 7.633 0.567 4.689 1.00 32.55 40 GLN B O 1
ATOM 1299 N N . ARG B 1 11 ? 6.885 1.915 6.331 1.00 32.70 41 ARG B N 1
ATOM 1300 C CA . ARG B 1 11 ? 6.833 3.114 5.487 1.00 32.69 41 ARG B CA 1
ATOM 1301 C C . ARG B 1 11 ? 8.224 3.630 5.167 1.00 32.09 41 ARG B C 1
ATOM 1302 O O . ARG B 1 11 ? 9.033 3.869 6.072 1.00 32.49 41 ARG B O 1
ATOM 1310 N N . GLY B 1 12 ? 8.502 3.795 3.875 1.00 30.86 42 GLY B N 1
ATOM 1311 C CA . GLY B 1 12 ? 9.845 4.081 3.409 1.00 29.34 42 GLY B CA 1
ATOM 1312 C C . GLY B 1 12 ? 10.072 5.504 2.964 1.00 28.78 42 GLY B C 1
ATOM 1313 O O . GLY B 1 12 ? 9.122 6.276 2.756 1.00 28.41 42 GLY B O 1
ATOM 1314 N N . TYR B 1 13 ? 11.337 5.854 2.803 1.00 27.94 43 TYR B N 1
ATOM 1315 C CA . TYR B 1 13 ? 11.708 7.194 2.399 1.00 27.95 43 TYR B CA 1
ATOM 1316 C C . TYR B 1 13 ? 11.755 7.368 0.881 1.00 28.95 43 TYR B C 1
ATOM 1317 O O . TYR B 1 13 ? 12.216 6.483 0.161 1.00 27.77 43 TYR B O 1
ATOM 1326 N N . LYS B 1 14 ? 11.287 8.527 0.421 1.00 29.84 44 LYS B N 1
ATOM 1327 C CA . LYS B 1 14 ? 11.441 8.934 -0.977 1.00 31.24 44 LYS B CA 1
ATOM 1328 C C . LYS B 1 14 ? 11.827 10.404 -1.050 1.00 31.83 44 LYS B C 1
ATOM 1329 O O . LYS B 1 14 ? 11.074 11.282 -0.608 1.00 32.82 44 LYS B O 1
ATOM 1335 N N . GLY B 1 15 ? 12.998 10.677 -1.601 1.00 31.75 45 GLY B N 1
ATOM 1336 C CA . GLY B 1 15 ? 13.489 12.036 -1.670 1.00 32.42 45 GLY B CA 1
ATOM 1337 C C . GLY B 1 15 ? 14.956 12.111 -2.004 1.00 32.84 45 GLY B C 1
ATOM 1338 O O . GLY B 1 15 ? 15.543 11.145 -2.500 1.00 33.15 45 GLY B O 1
ATOM 1339 N N . VAL B 1 16 ? 15.545 13.272 -1.743 1.00 32.31 46 VAL B N 1
ATOM 1340 C CA . VAL B 1 16 ? 16.948 13.498 -2.013 1.00 32.91 46 VAL B CA 1
ATOM 1341 C C . VAL B 1 16 ? 17.821 12.694 -1.038 1.00 33.22 46 VAL B C 1
ATOM 1342 O O . VAL B 1 16 ? 17.499 12.568 0.142 1.00 33.60 46 VAL B O 1
ATOM 1346 N N . TRP B 1 17 ? 18.905 12.142 -1.570 1.00 33.41 47 TRP B N 1
ATOM 1347 C CA . TRP B 1 17 ? 19.920 11.447 -0.789 1.00 33.55 47 TRP B CA 1
ATOM 1348 C C . TRP B 1 17 ? 21.214 12.184 -1.039 1.00 33.95 47 TRP B C 1
ATOM 1349 O O . TRP B 1 17 ? 21.409 12.729 -2.124 1.00 34.13 47 TRP B O 1
ATOM 1360 N N . ARG B 1 18 ? 22.104 12.200 -0.049 1.00 34.82 48 ARG B N 1
ATOM 1361 C CA . ARG B 1 18 ? 23.473 12.628 -0.299 1.00 35.77 48 ARG B CA 1
ATOM 1362 C C . ARG B 1 18 ? 24.435 11.443 -0.321 1.00 35.59 48 ARG B C 1
ATOM 1363 O O . ARG B 1 18 ? 24.311 10.509 0.468 1.00 35.79 48 ARG B O 1
ATOM 1371 N N . GLY B 1 19 ? 25.404 11.514 -1.220 1.00 35.73 49 GLY B N 1
ATOM 1372 C CA . GLY B 1 19 ? 26.285 10.400 -1.500 1.00 35.77 49 GLY B CA 1
ATOM 1373 C C . GLY B 1 19 ? 25.659 9.580 -2.595 1.00 35.83 49 GLY B C 1
ATOM 1374 O O . GLY B 1 19 ? 24.448 9.330 -2.587 1.00 36.28 49 GLY B O 1
ATOM 1375 N N . ASP B 1 20 ? 26.471 9.173 -3.558 1.00 36.00 50 ASP B N 1
ATOM 1376 C CA . ASP B 1 20 ? 25.967 8.331 -4.623 1.00 35.71 50 ASP B CA 1
ATOM 1377 C C . ASP B 1 20 ? 26.466 6.902 -4.430 1.00 34.58 50 ASP B C 1
ATOM 1378 O O . ASP B 1 20 ? 27.495 6.669 -3.769 1.00 35.16 50 ASP B O 1
ATOM 1383 N N . GLY B 1 21 ? 25.704 5.951 -4.957 1.00 32.80 51 GLY B N 1
ATOM 1384 C CA . GLY B 1 21 ? 26.065 4.535 -4.871 1.00 30.75 51 GLY B CA 1
ATOM 1385 C C . GLY B 1 21 ? 24.884 3.647 -4.539 1.00 28.98 51 GLY B C 1
ATOM 1386 O O . GLY B 1 21 ? 23.728 4.032 -4.728 1.00 29.19 51 GLY B O 1
ATOM 1387 N N . ILE B 1 22 ? 25.180 2.470 -4.004 1.00 27.05 52 ILE B N 1
ATOM 1388 C CA . ILE B 1 22 ? 24.171 1.435 -3.852 1.00 25.56 52 ILE B CA 1
ATOM 1389 C C . ILE B 1 22 ? 23.741 1.178 -2.403 1.00 24.47 52 ILE B C 1
ATOM 1390 O O . ILE B 1 22 ? 24.552 0.827 -1.542 1.00 23.75 52 ILE B O 1
ATOM 1395 N N . MET B 1 23 ? 22.443 1.345 -2.169 1.00 23.37 53 MET B N 1
ATOM 1396 C CA . MET B 1 23 ? 21.826 1.119 -0.875 1.00 22.59 53 MET B CA 1
ATOM 1397 C C . MET B 1 23 ? 21.061 -0.189 -0.900 1.00 22.02 53 MET B C 1
ATOM 1398 O O . MET B 1 23 ? 20.456 -0.534 -1.912 1.00 21.44 53 MET B O 1
ATOM 1403 N N . GLN B 1 24 ? 21.058 -0.894 0.224 1.00 21.16 54 GLN B N 1
ATOM 1404 C CA . GLN B 1 24 ? 20.322 -2.137 0.345 1.00 21.15 54 GLN B CA 1
ATOM 1405 C C . GLN B 1 24 ? 19.663 -2.193 1.715 1.00 20.97 54 GLN B C 1
ATOM 1406 O O . GLN B 1 24 ? 20.210 -1.682 2.691 1.00 19.90 54 GLN B O 1
ATOM 1412 N N . THR B 1 25 ? 18.489 -2.805 1.777 1.00 20.52 55 THR B N 1
ATOM 1413 C CA . THR B 1 25 ? 17.747 -2.893 3.030 1.00 21.00 55 THR B CA 1
ATOM 1414 C C . THR B 1 25 ? 16.809 -4.077 2.990 1.00 21.66 55 THR B C 1
ATOM 1415 O O . THR B 1 25 ? 16.592 -4.668 1.915 1.00 21.59 55 THR B O 1
ATOM 1419 N N . THR B 1 26 ? 16.282 -4.446 4.159 1.00 22.06 56 THR B N 1
ATOM 1420 C CA . THR B 1 26 ? 15.262 -5.479 4.237 1.00 23.42 56 THR B CA 1
ATOM 1421 C C . THR B 1 26 ? 14.031 -4.865 4.893 1.00 24.17 56 THR B C 1
ATOM 1422 O O . THR B 1 26 ? 14.113 -4.313 5.995 1.00 23.46 56 THR B O 1
ATOM 1426 N N . CYS B 1 27 ? 12.907 -4.936 4.191 1.00 25.39 57 CYS B N 1
ATOM 1427 C CA . CYS B 1 27 ? 11.630 -4.508 4.755 1.00 25.56 57 CYS B CA 1
ATOM 1428 C C . CYS B 1 27 ? 11.133 -5.566 5.740 1.00 25.75 57 CYS B C 1
ATOM 1429 O O . CYS B 1 27 ? 11.394 -6.760 5.544 1.00 25.27 57 CYS B O 1
ATOM 1432 N N . PRO B 1 28 ? 10.426 -5.142 6.816 1.00 26.14 58 PRO B N 1
ATOM 1433 C CA . PRO B 1 28 ? 9.793 -6.087 7.726 1.00 26.98 58 PRO B CA 1
ATOM 1434 C C . PRO B 1 28 ? 8.937 -7.168 7.060 1.00 27.03 58 PRO B C 1
ATOM 1435 O O . PRO B 1 28 ? 8.684 -8.186 7.687 1.00 27.89 58 PRO B O 1
ATOM 1439 N N . CYS B 1 29 ? 8.497 -6.977 5.819 1.00 27.38 59 CYS B N 1
ATOM 1440 C CA . CYS B 1 29 ? 7.779 -8.071 5.136 1.00 28.19 59 CYS B CA 1
ATOM 1441 C C . CYS B 1 29 ? 8.726 -9.202 4.723 1.00 28.00 59 CYS B C 1
ATOM 1442 O O . CYS B 1 29 ? 8.275 -10.307 4.379 1.00 27.85 59 CYS B O 1
ATOM 1445 N N . GLY B 1 30 ? 10.026 -8.903 4.753 1.00 27.82 60 GLY B N 1
ATOM 1446 C CA . GLY B 1 30 ? 11.073 -9.847 4.346 1.00 28.05 60 GLY B CA 1
ATOM 1447 C C . GLY B 1 30 ? 11.698 -9.505 3.001 1.00 27.98 60 GLY B C 1
ATOM 1448 O O . GLY B 1 30 ? 12.727 -10.082 2.620 1.00 27.85 60 GLY B O 1
ATOM 1449 N N . ALA B 1 31 ? 11.081 -8.577 2.272 1.00 27.97 61 ALA B N 1
ATOM 1450 C CA . ALA B 1 31 ? 11.581 -8.171 0.966 1.00 28.29 61 ALA B CA 1
ATOM 1451 C C . ALA B 1 31 ? 12.959 -7.533 1.057 1.00 28.37 61 ALA B C 1
ATOM 1452 O O . ALA B 1 31 ? 13.234 -6.750 1.966 1.00 28.50 61 ALA B O 1
ATOM 1454 N N . GLN B 1 32 ? 13.821 -7.870 0.100 1.00 28.41 62 GLN B N 1
ATOM 1455 C CA . GLN B 1 32 ? 15.093 -7.182 -0.067 1.00 28.79 62 GLN B CA 1
ATOM 1456 C C . GLN B 1 32 ? 14.902 -6.046 -1.050 1.00 27.93 62 GLN B C 1
ATOM 1457 O O . GLN B 1 32 ? 14.497 -6.276 -2.191 1.00 28.28 62 GLN B O 1
ATOM 1463 N N . ILE B 1 33 ? 15.194 -4.821 -0.625 1.00 26.31 63 ILE B N 1
ATOM 1464 C CA . ILE B 1 33 ? 15.039 -3.655 -1.490 1.00 25.87 63 ILE B CA 1
ATOM 1465 C C . ILE B 1 33 ? 16.386 -3.008 -1.794 1.00 25.39 63 ILE B C 1
ATOM 1466 O O . ILE B 1 33 ? 17.192 -2.793 -0.888 1.00 24.88 63 ILE B O 1
ATOM 1471 N N . THR B 1 34 ? 16.612 -2.680 -3.066 1.00 25.08 64 THR B N 1
ATOM 1472 C CA . THR B 1 34 ? 17.857 -2.048 -3.504 1.00 24.79 64 THR B CA 1
ATOM 1473 C C . THR B 1 34 ? 17.553 -0.655 -4.029 1.00 25.19 64 THR B C 1
ATOM 1474 O O . THR B 1 34 ? 16.546 -0.440 -4.713 1.00 24.69 64 THR B O 1
ATOM 1478 N N . GLY B 1 35 ? 18.406 0.289 -3.658 1.00 25.35 65 GLY B N 1
ATOM 1479 C CA . GLY B 1 35 ? 18.307 1.658 -4.135 1.00 26.60 65 GLY B CA 1
ATOM 1480 C C . GLY B 1 35 ? 19.575 2.035 -4.859 1.00 27.28 65 GLY B C 1
ATOM 1481 O O . GLY B 1 35 ? 20.677 1.915 -4.319 1.00 26.98 65 GLY B O 1
ATOM 1482 N N . HIS B 1 36 ? 19.426 2.470 -6.103 1.00 27.92 66 HIS B N 1
ATOM 1483 C CA . HIS B 1 36 ? 20.552 2.946 -6.876 1.00 28.59 66 HIS B CA 1
ATOM 1484 C C . HIS B 1 36 ? 20.509 4.467 -6.860 1.00 29.30 66 HIS B C 1
ATOM 1485 O O . HIS B 1 36 ? 19.595 5.074 -7.420 1.00 29.44 66 HIS B O 1
ATOM 1492 N N . VAL B 1 37 ? 21.478 5.079 -6.186 1.00 30.00 67 VAL B N 1
ATOM 1493 C CA . VAL B 1 37 ? 21.452 6.524 -5.970 1.00 31.04 67 VAL B CA 1
ATOM 1494 C C . VAL B 1 37 ? 22.407 7.194 -6.943 1.00 32.28 67 VAL B C 1
ATOM 1495 O O . VAL B 1 37 ? 23.610 6.933 -6.932 1.00 32.12 67 VAL B O 1
ATOM 1499 N N . LYS B 1 38 ? 21.845 8.029 -7.810 1.00 34.18 68 LYS B N 1
ATOM 1500 C CA . LYS B 1 38 ? 22.632 8.818 -8.746 1.00 36.39 68 LYS B CA 1
ATOM 1501 C C . LYS B 1 38 ? 22.028 10.207 -8.826 1.00 36.75 68 LYS B C 1
ATOM 1502 O O . LYS B 1 38 ? 20.810 10.354 -8.978 1.00 37.36 68 LYS B O 1
ATOM 1508 N N . ASN B 1 39 ? 22.892 11.212 -8.713 1.00 37.38 69 ASN B N 1
ATOM 1509 C CA . ASN B 1 39 ? 22.498 12.628 -8.683 1.00 38.04 69 ASN B CA 1
ATOM 1510 C C . ASN B 1 39 ? 21.533 12.978 -7.556 1.00 37.93 69 ASN B C 1
ATOM 1511 O O . ASN B 1 39 ? 20.697 13.866 -7.707 1.00 38.43 69 ASN B O 1
ATOM 1516 N N . GLY B 1 40 ? 21.655 12.268 -6.433 1.00 37.68 70 GLY B N 1
ATOM 1517 C CA . GLY B 1 40 ? 20.773 12.454 -5.282 1.00 36.78 70 GLY B CA 1
ATOM 1518 C C . GLY B 1 40 ? 19.443 11.738 -5.399 1.00 36.04 70 GLY B C 1
ATOM 1519 O O . GLY B 1 40 ? 18.643 11.743 -4.456 1.00 36.05 70 GLY B O 1
ATOM 1520 N N . SER B 1 41 ? 19.203 11.120 -6.556 1.00 34.95 71 SER B N 1
ATOM 1521 C CA . SER B 1 41 ? 17.936 10.453 -6.822 1.00 34.06 71 SER B CA 1
ATOM 1522 C C . SER B 1 41 ? 18.064 8.944 -6.702 1.00 33.09 71 SER B C 1
ATOM 1523 O O . SER B 1 41 ? 19.021 8.363 -7.190 1.00 33.06 71 SER B O 1
ATOM 1526 N N . MET B 1 42 ? 17.084 8.311 -6.068 1.00 32.12 72 MET B N 1
ATOM 1527 C CA . MET B 1 42 ? 17.132 6.862 -5.899 1.00 31.06 72 MET B CA 1
ATOM 1528 C C . MET B 1 42 ? 16.214 6.072 -6.832 1.00 31.34 72 MET B C 1
ATOM 1529 O O . MET B 1 42 ? 14.992 6.280 -6.840 1.00 31.56 72 MET B O 1
ATOM 1534 N N . ARG B 1 43 ? 16.809 5.147 -7.592 1.00 31.48 73 ARG B N 1
ATOM 1535 C CA . ARG B 1 43 ? 16.047 4.132 -8.327 1.00 31.72 73 ARG B CA 1
ATOM 1536 C C . ARG B 1 43 ? 15.809 2.907 -7.438 1.00 31.00 73 ARG B C 1
ATOM 1537 O O . ARG B 1 43 ? 16.768 2.303 -6.968 1.00 31.10 73 ARG B O 1
ATOM 1545 N N . ILE B 1 44 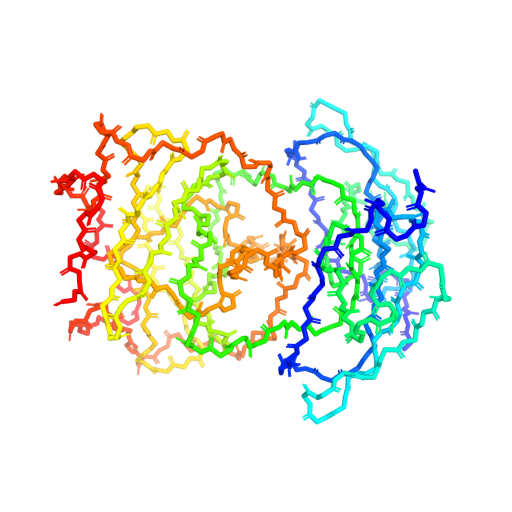? 14.543 2.555 -7.201 1.00 30.14 74 ILE B N 1
ATOM 1546 C CA . ILE B 1 44 ? 14.180 1.377 -6.387 1.00 30.39 74 ILE B CA 1
ATOM 1547 C C . ILE B 1 44 ? 14.115 0.086 -7.221 1.00 30.61 74 ILE B C 1
ATOM 1548 O O . ILE B 1 44 ? 13.597 0.085 -8.346 1.00 30.03 74 ILE B O 1
ATOM 1553 N N . VAL B 1 45 ? 14.650 -0.995 -6.657 1.00 30.16 75 VAL B N 1
ATOM 1554 C CA . VAL B 1 45 ? 14.439 -2.349 -7.164 1.00 30.23 75 VAL B CA 1
ATOM 1555 C C . VAL B 1 45 ? 13.938 -3.207 -6.007 1.00 30.29 75 VAL B C 1
ATOM 1556 O O . VAL B 1 45 ? 14.581 -3.291 -4.960 1.00 29.56 75 VAL B O 1
ATOM 1560 N N . GLY B 1 46 ? 12.782 -3.833 -6.187 1.00 30.03 76 GLY B N 1
ATOM 1561 C CA . GLY B 1 46 ? 12.226 -4.713 -5.164 1.00 31.13 76 GLY B CA 1
ATOM 1562 C C . GLY B 1 46 ? 11.187 -5.670 -5.714 1.00 31.41 76 GLY B C 1
ATOM 1563 O O . GLY B 1 46 ? 10.827 -5.567 -6.881 1.00 32.16 76 GLY B O 1
ATOM 1564 N N . PRO B 1 47 ? 10.711 -6.618 -4.885 1.00 31.84 77 PRO B N 1
ATOM 1565 C CA . PRO B 1 47 ? 9.672 -7.546 -5.333 1.00 31.95 77 PRO B CA 1
ATOM 1566 C C . PRO B 1 47 ? 8.301 -6.873 -5.321 1.00 32.82 77 PRO B C 1
ATOM 1567 O O . PRO B 1 47 ? 8.129 -5.848 -4.658 1.00 32.43 77 PRO B O 1
ATOM 1571 N N . ARG B 1 48 ? 7.337 -7.435 -6.046 1.00 33.07 78 ARG B N 1
ATOM 1572 C CA . ARG B 1 48 ? 5.996 -6.839 -6.092 1.00 33.88 78 ARG B CA 1
ATOM 1573 C C . ARG B 1 48 ? 5.148 -7.205 -4.877 1.00 33.06 78 ARG B C 1
ATOM 1574 O O . ARG B 1 48 ? 3.951 -6.901 -4.811 1.00 33.08 78 ARG B O 1
ATOM 1582 N N . THR B 1 49 ? 5.793 -7.823 -3.896 1.00 32.37 79 THR B N 1
ATOM 1583 C CA . THR B 1 49 ? 5.137 -8.297 -2.685 1.00 31.80 79 THR B CA 1
ATOM 1584 C C . THR B 1 49 ? 5.292 -7.268 -1.516 1.00 30.79 79 THR B C 1
ATOM 1585 O O . THR B 1 49 ? 4.722 -7.431 -0.431 1.00 30.47 79 THR B O 1
ATOM 1589 N N . CYS B 1 50 ? 6.031 -6.196 -1.776 1.00 29.49 80 CYS B N 1
ATOM 1590 C CA . CYS B 1 50 ? 6.313 -5.159 -0.771 1.00 29.10 80 CYS B CA 1
ATOM 1591 C C . CYS B 1 50 ? 5.718 -3.820 -1.188 1.00 28.75 80 CYS B C 1
ATOM 1592 O O . CYS B 1 50 ? 5.813 -3.439 -2.345 1.00 28.08 80 CYS B O 1
ATOM 1595 N N . SER B 1 51 ? 5.113 -3.106 -0.232 1.00 28.77 81 SER B N 1
ATOM 1596 C CA . SER B 1 51 ? 4.538 -1.793 -0.493 1.00 28.49 81 SER B CA 1
ATOM 1597 C C . SER B 1 51 ? 5.588 -0.802 -0.931 1.00 27.69 81 SER B C 1
ATOM 1598 O O . SER B 1 51 ? 5.296 0.123 -1.665 1.00 28.43 81 SER B O 1
ATOM 1601 N N . ASN B 1 52 ? 6.821 -0.978 -0.461 1.00 27.40 82 ASN B N 1
ATOM 1602 C CA . ASN B 1 52 ? 7.900 -0.092 -0.853 1.00 26.01 82 ASN B CA 1
ATOM 1603 C C . ASN B 1 52 ? 8.217 -0.140 -2.346 1.00 27.22 82 ASN B C 1
ATOM 1604 O O . ASN B 1 52 ? 8.519 0.870 -2.956 1.00 26.47 82 ASN B O 1
ATOM 1609 N N . THR B 1 53 ? 8.163 -1.325 -2.930 1.00 27.75 83 THR B N 1
ATOM 1610 C CA . THR B 1 53 ? 8.299 -1.407 -4.381 1.00 29.06 83 THR B CA 1
ATOM 1611 C C . THR B 1 53 ? 7.134 -0.656 -5.047 1.00 29.71 83 THR B C 1
ATOM 1612 O O . THR B 1 53 ? 7.343 0.149 -5.944 1.00 30.43 83 THR B O 1
ATOM 1616 N N . TRP B 1 54 ? 5.918 -0.893 -4.565 1.00 31.31 84 TRP B N 1
ATOM 1617 C CA . TRP B 1 54 ? 4.729 -0.292 -5.179 1.00 32.71 84 TRP B CA 1
ATOM 1618 C C . TRP B 1 54 ? 4.643 1.210 -4.990 1.00 32.64 84 TRP B C 1
ATOM 1619 O O . TRP B 1 54 ? 4.097 1.913 -5.839 1.00 32.88 84 TRP B O 1
ATOM 1630 N N . HIS B 1 55 ? 5.216 1.712 -3.898 1.00 32.28 85 HIS B N 1
ATOM 1631 C CA . HIS B 1 55 ? 5.192 3.151 -3.657 1.00 31.08 85 HIS B CA 1
ATOM 1632 C C . HIS B 1 55 ? 6.482 3.858 -4.014 1.00 30.32 85 HIS B C 1
ATOM 1633 O O . HIS B 1 55 ? 6.558 5.072 -3.887 1.00 30.33 85 HIS B O 1
ATOM 1640 N N . GLY B 1 56 ? 7.499 3.109 -4.451 1.00 29.55 86 GLY B N 1
ATOM 1641 C CA . GLY B 1 56 ? 8.773 3.714 -4.875 1.00 28.17 86 GLY B CA 1
ATOM 1642 C C . GLY B 1 56 ? 9.645 4.157 -3.704 1.00 27.71 86 GLY B C 1
ATOM 1643 O O . GLY B 1 56 ? 10.515 5.010 -3.854 1.00 28.79 86 GLY B O 1
ATOM 1644 N N . THR B 1 57 ? 9.431 3.542 -2.550 1.00 26.84 87 THR B N 1
ATOM 1645 C CA . THR B 1 57 ? 10.043 4.004 -1.296 1.00 25.96 87 THR B CA 1
ATOM 1646 C C . THR B 1 57 ? 11.131 3.051 -0.782 1.00 24.95 87 THR B C 1
ATOM 1647 O O . THR B 1 57 ? 11.218 1.917 -1.237 1.00 24.98 87 THR B O 1
ATOM 1651 N N . PHE B 1 58 ? 11.949 3.520 0.165 1.00 23.99 88 PHE B N 1
ATOM 1652 C CA . PHE B 1 58 ? 13.082 2.750 0.691 1.00 22.90 88 PHE B CA 1
ATOM 1653 C C . PHE B 1 58 ? 13.055 2.785 2.215 1.00 22.81 88 PHE B C 1
ATOM 1654 O O . PHE B 1 58 ? 13.273 3.861 2.788 1.00 23.20 88 PHE B O 1
ATOM 1662 N N . PRO B 1 59 ? 12.787 1.627 2.864 1.00 22.63 89 PRO B N 1
ATOM 1663 C CA . PRO B 1 59 ? 12.639 1.558 4.312 1.00 22.78 89 PRO B CA 1
ATOM 1664 C C . PRO B 1 59 ? 13.992 1.466 5.016 1.00 22.99 89 PRO B C 1
ATOM 1665 O O . PRO B 1 59 ? 14.718 0.468 4.883 1.00 23.60 89 PRO B O 1
ATOM 1669 N N . ILE B 1 60 ? 14.338 2.537 5.718 1.00 22.49 90 ILE B N 1
ATOM 1670 C CA . ILE B 1 60 ? 15.610 2.636 6.432 1.00 22.06 90 ILE B CA 1
ATOM 1671 C C . ILE B 1 60 ? 15.427 2.034 7.831 1.00 22.37 90 ILE B C 1
ATOM 1672 O O . ILE B 1 60 ? 14.493 2.380 8.561 1.00 21.75 90 ILE B O 1
ATOM 1677 N N . ASN B 1 61 ? 16.293 1.088 8.186 1.00 21.87 91 ASN B N 1
ATOM 1678 C CA . ASN B 1 61 ? 16.186 0.425 9.483 1.00 21.19 91 ASN B CA 1
ATOM 1679 C C . ASN B 1 61 ? 17.526 -0.207 9.842 1.00 21.14 91 ASN B C 1
ATOM 1680 O O . ASN B 1 61 ? 18.576 0.173 9.281 1.00 20.93 91 ASN B O 1
ATOM 1685 N N . ALA B 1 62 ? 17.492 -1.160 10.765 1.00 20.97 92 ALA B N 1
ATOM 1686 C CA . ALA B 1 62 ? 18.716 -1.724 11.325 1.00 21.63 92 ALA B CA 1
ATOM 1687 C C . ALA B 1 62 ? 19.399 -2.669 10.333 1.00 21.49 92 ALA B C 1
ATOM 1688 O O . ALA B 1 62 ? 20.476 -3.214 10.614 1.00 21.73 92 ALA B O 1
ATOM 1690 N N . TYR B 1 63 ? 18.746 -2.880 9.191 1.00 21.24 93 TYR B N 1
ATOM 1691 C CA . TYR B 1 63 ? 19.247 -3.805 8.178 1.00 21.74 93 TYR B CA 1
ATOM 1692 C C . TYR B 1 63 ? 19.639 -3.089 6.901 1.00 20.53 93 TYR B C 1
ATOM 1693 O O . TYR B 1 63 ? 19.937 -3.714 5.877 1.00 21.38 93 TYR B O 1
ATOM 1702 N N . THR B 1 64 ? 19.705 -1.768 6.993 1.00 20.09 94 THR B N 1
ATOM 1703 C CA . THR B 1 64 ? 20.117 -0.926 5.869 1.00 18.93 94 THR B CA 1
ATOM 1704 C C . THR B 1 64 ? 21.640 -0.868 5.759 1.00 19.60 94 THR B C 1
ATOM 1705 O O . THR B 1 64 ? 22.332 -0.758 6.775 1.00 19.09 94 THR B O 1
ATOM 1709 N N . THR B 1 65 ? 22.153 -0.976 4.531 1.00 19.27 95 THR B N 1
ATOM 1710 C CA . THR B 1 65 ? 23.580 -0.814 4.250 1.00 19.76 95 THR B CA 1
ATOM 1711 C C . THR B 1 65 ? 23.758 0.083 3.029 1.00 20.54 95 THR B C 1
ATOM 1712 O O . THR B 1 65 ? 22.838 0.255 2.236 1.00 20.31 95 THR B O 1
ATOM 1716 N N . GLY B 1 66 ? 24.945 0.654 2.884 1.00 21.61 96 GLY B N 1
ATOM 1717 C CA . GLY B 1 66 ? 25.248 1.503 1.747 1.00 23.48 96 GLY B CA 1
ATOM 1718 C C . GLY B 1 66 ? 25.782 2.850 2.190 1.00 24.46 96 GLY B C 1
ATOM 1719 O O . GLY B 1 66 ? 25.586 3.250 3.333 1.00 23.19 96 GLY B O 1
ATOM 1720 N N . PRO B 1 67 ? 26.470 3.559 1.284 1.00 25.53 97 PRO B N 1
ATOM 1721 C CA . PRO B 1 67 ? 27.178 4.770 1.692 1.00 26.68 97 PRO B CA 1
ATOM 1722 C C . PRO B 1 67 ? 26.350 6.064 1.693 1.00 28.12 97 PRO B C 1
ATOM 1723 O O . PRO B 1 67 ? 26.914 7.128 1.932 1.00 28.26 97 PRO B O 1
ATOM 1727 N N . CYS B 1 68 ? 25.038 5.971 1.481 1.00 29.47 98 CYS B N 1
ATOM 1728 C CA . CYS B 1 68 ? 24.188 7.166 1.329 1.00 31.19 98 CYS B CA 1
ATOM 1729 C C . CYS B 1 68 ? 23.300 7.440 2.545 1.00 31.57 98 CYS B C 1
ATOM 1730 O O . CYS B 1 68 ? 23.091 6.569 3.388 1.00 31.31 98 CYS B O 1
ATOM 1733 N N . THR B 1 69 ? 22.782 8.663 2.632 1.00 32.10 99 THR B N 1
ATOM 1734 C CA . THR B 1 69 ? 21.902 9.061 3.719 1.00 33.12 99 THR B CA 1
ATOM 1735 C C . THR B 1 69 ? 20.790 9.976 3.192 1.00 32.88 99 THR B C 1
ATOM 1736 O O . THR B 1 69 ? 21.020 10.738 2.251 1.00 32.78 99 THR B O 1
ATOM 1740 N N . PRO B 1 70 ? 19.590 9.899 3.785 1.00 32.87 100 PRO B N 1
ATOM 1741 C CA . PRO B 1 70 ? 18.549 10.829 3.335 1.00 33.03 100 PRO B CA 1
ATOM 1742 C C . PRO B 1 70 ? 18.884 12.277 3.681 1.00 33.53 100 PRO B C 1
ATOM 1743 O O . PRO B 1 70 ? 19.443 12.554 4.753 1.00 33.04 100 PRO B O 1
ATOM 1747 N N . SER B 1 71 ? 18.575 13.181 2.750 1.00 33.86 101 SER B N 1
ATOM 1748 C CA . SER B 1 71 ? 18.674 14.616 2.983 1.00 34.23 101 SER B CA 1
ATOM 1749 C C . SER B 1 71 ? 17.278 15.200 2.771 1.00 34.32 101 SER B C 1
ATOM 1750 O O . SER B 1 71 ? 16.973 15.727 1.698 1.00 33.35 101 SER B O 1
ATOM 1753 N N . PRO B 1 72 ? 16.416 15.083 3.797 1.00 34.26 102 PRO B N 1
ATOM 1754 C CA . PRO B 1 72 ? 15.010 15.461 3.683 1.00 34.59 102 PRO B CA 1
ATOM 1755 C C . PRO B 1 72 ? 14.829 16.972 3.561 1.00 34.79 102 PRO B C 1
ATOM 1756 O O . PRO B 1 72 ? 15.708 17.740 3.961 1.00 34.53 102 PRO B O 1
ATOM 1760 N N . ALA B 1 73 ? 13.703 17.379 2.987 1.00 35.44 103 ALA B N 1
ATOM 1761 C CA . ALA B 1 73 ? 13.364 18.786 2.850 1.00 36.04 103 ALA B CA 1
ATOM 1762 C C . ALA B 1 73 ? 13.077 19.370 4.227 1.00 36.33 103 ALA B C 1
ATOM 1763 O O . ALA B 1 73 ? 12.444 18.709 5.049 1.00 36.20 103 ALA B O 1
ATOM 1765 N N . PRO B 1 74 ? 13.525 20.616 4.477 1.00 36.77 104 PRO B N 1
ATOM 1766 C CA . PRO B 1 74 ? 13.307 21.264 5.778 1.00 37.03 104 PRO B CA 1
ATOM 1767 C C . PRO B 1 74 ? 11.838 21.591 6.057 1.00 36.87 104 PRO B C 1
ATOM 1768 O O . PRO B 1 74 ? 11.532 22.267 7.043 1.00 37.23 104 PRO B O 1
ATOM 1772 N N . ASN B 1 75 ? 10.941 21.090 5.211 1.00 36.60 105 ASN B N 1
ATOM 1773 C CA . ASN B 1 75 ? 9.531 21.496 5.233 1.00 35.99 105 ASN B CA 1
ATOM 1774 C C . ASN B 1 75 ? 8.565 20.434 5.780 1.00 35.07 105 ASN B C 1
ATOM 1775 O O . ASN B 1 75 ? 7.376 20.424 5.442 1.00 34.61 105 ASN B O 1
ATOM 1780 N N . TYR B 1 76 ? 9.095 19.544 6.625 1.00 33.84 106 TYR B N 1
ATOM 1781 C CA . TYR B 1 76 ? 8.301 18.580 7.401 1.00 32.74 106 TYR B CA 1
ATOM 1782 C C . TYR B 1 76 ? 7.318 19.271 8.351 1.00 32.41 106 TYR B C 1
ATOM 1783 O O . TYR B 1 76 ? 7.468 20.458 8.645 1.00 33.04 106 TYR B O 1
ATOM 1792 N N . SER B 1 77 ? 6.332 18.518 8.837 1.00 31.52 107 SER B N 1
ATOM 1793 C CA . SER B 1 77 ? 5.400 18.992 9.860 1.00 31.60 107 SER B CA 1
ATOM 1794 C C . SER B 1 77 ? 5.814 18.536 11.260 1.00 30.54 107 SER B C 1
ATOM 1795 O O . SER B 1 77 ? 5.950 19.360 12.167 1.00 31.23 107 SER B O 1
ATOM 1798 N N . ARG B 1 78 ? 5.988 17.226 11.434 1.00 29.52 108 ARG B N 1
ATOM 1799 C CA . ARG B 1 78 ? 6.442 16.669 12.711 1.00 27.58 108 ARG B CA 1
ATOM 1800 C C . ARG B 1 78 ? 7.661 15.786 12.527 1.00 26.77 108 ARG B C 1
ATOM 1801 O O . ARG B 1 78 ? 7.793 15.098 11.509 1.00 26.33 108 ARG B O 1
ATOM 1809 N N . ALA B 1 79 ? 8.531 15.785 13.535 1.00 24.50 109 ALA B N 1
ATOM 1810 C CA . ALA B 1 79 ? 9.720 14.938 13.529 1.00 23.07 109 ALA B CA 1
ATOM 1811 C C . ALA B 1 79 ? 9.977 14.315 14.897 1.00 22.95 109 ALA B C 1
ATOM 1812 O O . ALA B 1 79 ? 9.569 14.874 15.926 1.00 22.19 109 ALA B O 1
ATOM 1814 N N . LEU B 1 80 ? 10.645 13.159 14.894 1.00 21.79 110 LEU B N 1
ATOM 1815 C CA . LEU B 1 80 ? 11.081 12.493 16.114 1.00 21.78 110 LEU B CA 1
ATOM 1816 C C . LEU B 1 80 ? 12.562 12.762 16.280 1.00 21.06 110 LEU B C 1
ATOM 1817 O O . LEU B 1 80 ? 13.355 12.470 15.378 1.00 20.05 110 LEU B O 1
ATOM 1822 N N . TRP B 1 81 ? 12.934 13.262 17.453 1.00 20.35 111 TRP B N 1
ATOM 1823 C CA . TRP B 1 81 ? 14.292 13.723 17.710 1.00 20.61 111 TRP B CA 1
ATOM 1824 C C . TRP B 1 81 ? 14.870 12.973 18.910 1.00 20.47 111 TRP B C 1
ATOM 1825 O O . TRP B 1 81 ? 14.313 13.028 20.003 1.00 19.30 111 TRP B O 1
ATOM 1836 N N . ARG B 1 82 ? 15.966 12.248 18.699 1.00 20.45 112 ARG B N 1
ATOM 1837 C CA . ARG B 1 82 ? 16.568 11.447 19.771 1.00 21.59 112 ARG B CA 1
ATOM 1838 C C . ARG B 1 82 ? 17.496 12.349 20.561 1.00 21.85 112 ARG B C 1
ATOM 1839 O O . ARG B 1 82 ? 18.567 12.720 20.078 1.00 21.70 112 ARG B O 1
ATOM 1847 N N . VAL B 1 83 ? 17.070 12.728 21.763 1.00 22.43 113 VAL B N 1
ATOM 1848 C CA . VAL B 1 83 ? 17.808 13.716 22.565 1.00 23.33 113 VAL B CA 1
ATOM 1849 C C . VAL B 1 83 ? 18.576 13.121 23.750 1.00 23.61 113 VAL B C 1
ATOM 1850 O O . VAL B 1 83 ? 19.387 13.809 24.365 1.00 25.20 113 VAL B O 1
ATOM 1854 N N . ALA B 1 84 ? 18.322 11.851 24.046 1.00 24.08 114 ALA B N 1
ATOM 1855 C CA . ALA B 1 84 ? 19.097 11.068 25.015 1.00 25.07 114 ALA B CA 1
ATOM 1856 C C . ALA B 1 84 ? 19.201 9.634 24.511 1.00 25.46 114 ALA B C 1
ATOM 1857 O O . ALA B 1 84 ? 18.548 9.268 23.524 1.00 25.64 114 ALA B O 1
ATOM 1859 N N . ALA B 1 85 ? 19.988 8.806 25.200 1.00 25.85 115 ALA B N 1
ATOM 1860 C CA . ALA B 1 85 ? 20.253 7.434 24.753 1.00 26.05 115 ALA B CA 1
ATOM 1861 C C . ALA B 1 85 ? 19.003 6.676 24.324 1.00 26.62 115 ALA B C 1
ATOM 1862 O O . ALA B 1 85 ? 18.986 6.083 23.242 1.00 26.15 115 ALA B O 1
ATOM 1864 N N . GLU B 1 86 ? 17.962 6.697 25.162 1.00 26.87 116 GLU B N 1
ATOM 1865 C CA . GLU B 1 86 ? 16.696 6.027 24.837 1.00 28.02 116 GLU B CA 1
ATOM 1866 C C . GLU B 1 86 ? 15.467 6.942 24.934 1.00 27.27 116 GLU B C 1
ATOM 1867 O O . GLU B 1 86 ? 14.338 6.443 25.058 1.00 28.17 116 GLU B O 1
ATOM 1873 N N . GLU B 1 87 ? 15.674 8.254 24.870 1.00 25.96 117 GLU B N 1
ATOM 1874 C CA . GLU B 1 87 ? 14.558 9.195 24.960 1.00 25.16 117 GLU B CA 1
ATOM 1875 C C . GLU B 1 87 ? 14.408 10.038 23.708 1.00 23.96 117 GLU B C 1
ATOM 1876 O O . GLU B 1 87 ? 15.392 10.457 23.103 1.00 23.19 117 GLU B O 1
ATOM 1882 N N . TYR B 1 88 ? 13.154 10.307 23.359 1.00 23.15 118 TYR B N 1
ATOM 1883 C CA . TYR B 1 88 ? 12.805 11.101 22.197 1.00 22.73 118 TYR B CA 1
ATOM 1884 C C . TYR B 1 88 ? 11.911 12.266 22.568 1.00 22.91 118 TYR B C 1
ATOM 1885 O O . TYR B 1 88 ? 11.144 12.206 23.542 1.00 22.70 118 TYR B O 1
ATOM 1894 N N . VAL B 1 89 ? 12.002 13.311 21.759 1.00 22.86 119 VAL B N 1
ATOM 1895 C CA . VAL B 1 89 ? 11.065 14.418 21.772 1.00 23.90 119 VAL B CA 1
ATOM 1896 C C . VAL B 1 89 ? 10.371 14.457 20.402 1.00 24.11 119 VAL B C 1
ATOM 1897 O O . VAL B 1 89 ? 11.016 14.208 19.386 1.00 23.73 119 VAL B O 1
ATOM 1901 N N . GLU B 1 90 ? 9.072 14.754 20.373 1.00 24.60 120 GLU B N 1
ATOM 1902 C CA . GLU B 1 90 ? 8.411 15.081 19.112 1.00 25.33 120 GLU B CA 1
ATOM 1903 C C . GLU B 1 90 ? 8.438 16.586 18.906 1.00 25.76 120 GLU B C 1
ATOM 1904 O O . GLU B 1 90 ? 8.039 17.347 19.794 1.00 25.76 120 GLU B O 1
ATOM 1910 N N . VAL B 1 91 ? 8.897 16.999 17.731 1.00 25.72 121 VAL B N 1
ATOM 1911 C CA . VAL B 1 91 ? 8.921 18.395 17.319 1.00 26.52 121 VAL B CA 1
ATOM 1912 C C . VAL B 1 91 ? 7.833 18.633 16.265 1.00 27.01 121 VAL B C 1
ATOM 1913 O O . VAL B 1 91 ? 7.669 17.818 15.338 1.00 26.64 121 VAL B O 1
ATOM 1917 N N . THR B 1 92 ? 7.080 19.723 16.431 1.00 27.14 122 THR B N 1
ATOM 1918 C CA . THR B 1 92 ? 6.149 20.219 15.405 1.00 27.45 122 THR B CA 1
ATOM 1919 C C . THR B 1 92 ? 6.673 21.531 14.809 1.00 27.66 122 THR B C 1
ATOM 1920 O O . THR B 1 92 ? 7.041 22.458 15.541 1.00 27.61 122 THR B O 1
ATOM 1924 N N . ARG B 1 93 ? 6.738 21.596 13.482 1.00 28.39 123 ARG B N 1
ATOM 1925 C CA . ARG B 1 93 ? 7.178 22.804 12.798 1.00 29.04 123 ARG B CA 1
ATOM 1926 C C . ARG B 1 93 ? 5.957 23.593 12.342 1.00 29.45 123 ARG B C 1
ATOM 1927 O O . ARG B 1 93 ? 5.007 23.023 11.804 1.00 29.23 123 ARG B O 1
ATOM 1935 N N . VAL B 1 94 ? 5.989 24.899 12.595 1.00 30.23 124 VAL B N 1
ATOM 1936 C CA . VAL B 1 94 ? 5.015 25.832 12.042 1.00 30.99 124 VAL B CA 1
ATOM 1937 C C . 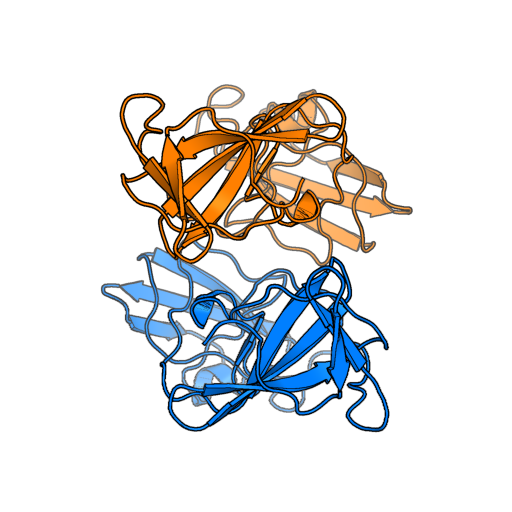VAL B 1 94 ? 5.800 27.018 11.522 1.00 31.63 124 VAL B C 1
ATOM 1938 O O . VAL B 1 94 ? 6.349 27.805 12.301 1.00 31.52 124 VAL B O 1
ATOM 1942 N N . GLY B 1 95 ? 5.860 27.134 10.199 1.00 32.30 125 GLY B N 1
ATOM 1943 C CA . GLY B 1 95 ? 6.664 28.162 9.558 1.00 32.25 125 GLY B CA 1
ATOM 1944 C C . GLY B 1 95 ? 8.119 27.968 9.905 1.00 32.38 125 GLY B C 1
ATOM 1945 O O . GLY B 1 95 ? 8.670 26.878 9.709 1.00 33.00 125 GLY B O 1
ATOM 1946 N N . ASP B 1 96 ? 8.741 29.015 10.441 1.00 31.94 126 ASP B N 1
ATOM 1947 C CA . ASP B 1 96 ? 10.138 28.945 10.859 1.00 32.11 126 ASP B CA 1
ATOM 1948 C C . ASP B 1 96 ? 10.301 28.586 12.350 1.00 31.08 126 ASP B C 1
ATOM 1949 O O . ASP B 1 96 ? 11.416 28.579 12.857 1.00 31.70 126 ASP B O 1
ATOM 1954 N N . PHE B 1 97 ? 9.191 28.281 13.028 1.00 30.47 127 PHE B N 1
ATOM 1955 C CA . PHE B 1 97 ? 9.188 27.988 14.480 1.00 29.99 127 PHE B CA 1
ATOM 1956 C C . PHE B 1 97 ? 9.015 26.490 14.753 1.00 29.05 127 PHE B C 1
ATOM 1957 O O . PHE B 1 97 ? 8.331 25.797 14.011 1.00 28.45 127 PHE B O 1
ATOM 1965 N N . HIS B 1 98 ? 9.598 26.013 15.851 1.00 28.15 128 HIS B N 1
ATOM 1966 C CA . HIS B 1 98 ? 9.452 24.631 16.272 1.00 27.73 128 HIS B CA 1
ATOM 1967 C C . HIS B 1 98 ? 8.972 24.534 17.712 1.00 27.55 128 HIS B C 1
ATOM 1968 O O . HIS B 1 98 ? 9.400 25.308 18.560 1.00 27.50 128 HIS B O 1
ATOM 1975 N N . TYR B 1 99 ? 8.097 23.564 17.958 1.00 27.44 129 TYR B N 1
ATOM 1976 C CA . TYR B 1 99 ? 7.460 23.326 19.254 1.00 27.50 129 TYR B CA 1
ATOM 1977 C C . TYR B 1 99 ? 7.645 21.870 19.694 1.00 27.21 129 TYR B C 1
ATOM 1978 O O . TYR B 1 99 ? 7.515 20.941 18.887 1.00 26.22 129 TYR B O 1
ATOM 1987 N N . VAL B 1 100 ? 7.961 21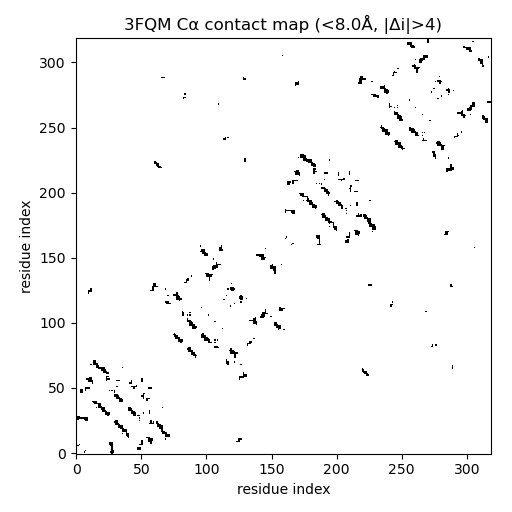.675 20.971 1.00 26.30 130 VAL B N 1
ATOM 1988 C CA . VAL B 1 100 ? 8.048 20.327 21.534 1.00 26.32 130 VAL B CA 1
ATOM 1989 C C . VAL B 1 100 ? 6.652 19.868 21.934 1.00 26.69 130 VAL B C 1
ATOM 1990 O O . VAL B 1 100 ? 6.085 20.338 22.931 1.00 27.13 130 VAL B O 1
ATOM 1994 N N . THR B 1 101 ? 6.102 18.935 21.165 1.00 25.63 131 THR B N 1
ATOM 1995 C CA . THR B 1 101 ? 4.713 18.533 21.333 1.00 25.98 131 THR B CA 1
ATOM 1996 C C . THR B 1 101 ? 4.534 17.161 21.978 1.00 25.65 131 THR B C 1
ATOM 1997 O O . THR B 1 101 ? 3.413 16.713 22.185 1.00 26.05 131 THR B O 1
ATOM 2001 N N . GLY B 1 102 ? 5.644 16.495 22.283 1.00 25.19 132 GLY B N 1
ATOM 2002 C CA . GLY B 1 102 ? 5.620 15.188 22.927 1.00 24.06 132 GLY B CA 1
ATOM 2003 C C . GLY B 1 102 ? 7.005 14.804 23.391 1.00 23.59 132 GLY B C 1
ATOM 2004 O O . GLY B 1 102 ? 7.995 15.342 22.903 1.00 22.44 132 GLY B O 1
ATOM 2005 N N . MET B 1 103 ? 7.062 13.890 24.353 1.00 23.86 133 MET B N 1
ATOM 2006 C CA . MET B 1 103 ? 8.318 13.394 24.921 1.00 24.36 133 MET B CA 1
ATOM 2007 C C . MET B 1 103 ? 8.094 12.020 25.549 1.00 24.49 133 MET B C 1
ATOM 2008 O O . MET B 1 103 ? 6.981 11.687 25.953 1.00 24.62 133 MET B O 1
ATOM 2013 N N . THR B 1 104 ? 9.150 11.219 25.632 1.00 24.45 134 THR B N 1
ATOM 2014 C CA . THR B 1 104 ? 8.988 9.819 26.035 1.00 24.86 134 THR B CA 1
ATOM 2015 C C . THR B 1 104 ? 9.092 9.654 27.542 1.00 25.83 134 THR B C 1
ATOM 2016 O O . THR B 1 104 ? 8.721 8.621 28.084 1.00 25.71 134 THR B O 1
ATOM 2020 N N . THR B 1 105 ? 9.597 10.690 28.205 1.00 27.51 135 THR B N 1
ATOM 2021 C CA . THR B 1 105 ? 9.644 10.744 29.670 1.00 29.02 135 THR B CA 1
ATOM 2022 C C . THR B 1 105 ? 9.553 12.201 30.122 1.00 29.32 135 THR B C 1
ATOM 2023 O O . THR B 1 105 ? 9.960 13.105 29.394 1.00 29.08 135 THR B O 1
ATOM 2027 N N . ASP B 1 106 ? 8.997 12.427 31.312 1.00 29.35 136 ASP B N 1
ATOM 2028 C CA . ASP B 1 106 ? 8.914 13.772 31.884 1.00 30.09 136 ASP B CA 1
ATOM 2029 C C . ASP B 1 106 ? 10.311 14.331 32.135 1.00 29.74 136 ASP B C 1
ATOM 2030 O O . ASP B 1 106 ? 11.237 13.589 32.444 1.00 30.22 136 ASP B O 1
ATOM 2035 N N . ASN B 1 107 ? 10.458 15.643 31.991 1.00 30.22 137 ASN B N 1
ATOM 2036 C CA . ASN B 1 107 ? 11.712 16.339 32.302 1.00 30.83 137 ASN B CA 1
ATOM 2037 C C . ASN B 1 107 ? 12.876 15.994 31.384 1.00 30.67 137 ASN B C 1
ATOM 2038 O O . ASN B 1 107 ? 14.029 16.053 31.798 1.00 30.23 137 ASN B O 1
ATOM 2043 N N . VAL B 1 108 ? 12.583 15.640 30.138 1.00 31.02 138 VAL B N 1
ATOM 2044 C CA . VAL B 1 108 ? 13.653 15.410 29.160 1.00 31.36 138 VAL B CA 1
ATOM 2045 C C . VAL B 1 108 ? 14.410 16.705 28.909 1.00 31.42 138 VAL B C 1
ATOM 2046 O O . VAL B 1 108 ? 13.810 17.775 28.817 1.00 30.99 138 VAL B O 1
ATOM 2050 N N . LYS B 1 109 ? 15.728 16.601 28.786 1.00 32.03 139 LYS B N 1
ATOM 2051 C CA . LYS B 1 109 ? 16.532 17.740 28.402 1.00 33.66 139 LYS B CA 1
ATOM 2052 C C . LYS B 1 109 ? 16.724 17.702 26.897 1.00 33.82 139 LYS B C 1
ATOM 2053 O O . LYS B 1 109 ? 17.094 16.669 26.342 1.00 33.42 139 LYS B O 1
ATOM 2059 N N . CYS B 1 110 ? 16.481 18.819 26.231 1.00 34.72 140 CYS B N 1
ATOM 2060 C CA . CYS B 1 110 ? 16.834 18.869 24.821 1.00 36.18 140 CYS B CA 1
ATOM 2061 C C . CYS B 1 110 ? 17.607 20.125 24.403 1.00 35.83 140 CYS B C 1
ATOM 2062 O O . CYS B 1 110 ? 17.565 21.151 25.097 1.00 35.45 140 CYS B O 1
ATOM 2065 N N . PRO B 1 111 ? 18.395 20.022 23.315 1.00 35.64 141 PRO B N 1
ATOM 2066 C CA . PRO B 1 111 ? 19.090 21.200 22.806 1.00 35.63 141 PRO B CA 1
ATOM 2067 C C . PRO B 1 111 ? 18.121 22.345 22.516 1.00 35.72 141 PRO B C 1
ATOM 2068 O O . PRO B 1 111 ? 16.937 22.105 22.272 1.00 35.12 141 PRO B O 1
ATOM 2072 N N . CYS B 1 112 ? 18.624 23.576 22.540 1.00 36.61 142 CYS B N 1
ATOM 2073 C CA . CYS B 1 112 ? 17.760 24.745 22.329 1.00 37.82 142 CYS B CA 1
ATOM 2074 C C . CYS B 1 112 ? 17.375 24.974 20.873 1.00 37.33 142 CYS B C 1
ATOM 2075 O O . CYS B 1 112 ? 16.403 25.677 20.600 1.00 37.88 142 CYS B O 1
ATOM 2078 N N . GLN B 1 113 ? 18.128 24.377 19.951 1.00 36.58 143 GLN B N 1
ATOM 2079 C CA . GLN B 1 113 ? 17.852 24.487 18.518 1.00 36.05 143 GLN B CA 1
ATOM 2080 C C . GLN B 1 113 ? 17.612 23.137 17.865 1.00 34.63 143 GLN B C 1
ATOM 2081 O O . GLN B 1 113 ? 18.338 22.179 18.137 1.00 34.30 143 GLN B O 1
ATOM 2087 N N . VAL B 1 114 ? 16.604 23.062 16.996 1.00 33.32 144 VAL B 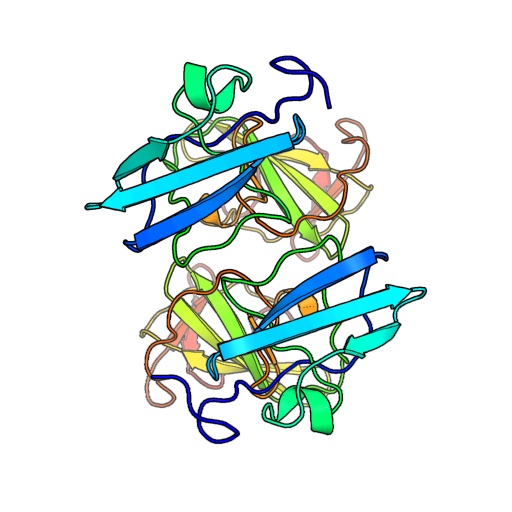N 1
ATOM 2088 C CA . VAL B 1 114 ? 16.405 21.851 16.204 1.00 32.13 144 VAL B CA 1
ATOM 2089 C C . VAL B 1 114 ? 17.555 21.733 15.215 1.00 30.79 144 VAL B C 1
ATOM 2090 O O . VAL B 1 114 ? 18.020 22.741 14.692 1.00 30.02 144 VAL B O 1
ATOM 2094 N N . PRO B 1 115 ? 18.009 20.497 14.960 1.00 29.81 145 PRO B N 1
ATOM 2095 C CA . PRO B 1 115 ? 19.047 20.290 13.967 1.00 29.51 145 PRO B CA 1
ATOM 2096 C C . PRO B 1 115 ? 18.438 20.232 12.566 1.00 29.02 145 PRO B C 1
ATOM 2097 O O . PRO B 1 115 ? 17.210 20.240 12.421 1.00 28.39 145 PRO B O 1
ATOM 2101 N N . ALA B 1 116 ? 19.298 20.151 11.550 1.00 28.94 146 ALA B N 1
ATOM 2102 C CA . ALA B 1 116 ? 18.859 19.879 10.187 1.00 28.69 146 ALA B CA 1
ATOM 2103 C C . ALA B 1 116 ? 18.126 18.533 10.183 1.00 28.30 146 ALA B C 1
ATOM 2104 O O . ALA B 1 116 ? 18.451 17.660 11.001 1.00 27.11 146 ALA B O 1
ATOM 2106 N N . PRO B 1 117 ? 17.132 18.372 9.279 1.00 27.96 147 PRO B N 1
ATOM 2107 C CA . PRO B 1 117 ? 16.200 17.242 9.260 1.00 28.03 147 PRO B CA 1
ATOM 2108 C C . PRO B 1 117 ? 16.846 15.853 9.227 1.00 27.65 147 PRO B C 1
ATOM 2109 O O . PRO B 1 117 ? 16.285 14.909 9.775 1.00 28.14 147 PRO B O 1
ATOM 2113 N N . GLU B 1 118 ? 18.012 15.730 8.603 1.00 27.93 148 GLU B N 1
ATOM 2114 C CA . GLU B 1 118 ? 18.675 14.428 8.520 1.00 28.59 148 GLU B CA 1
ATOM 2115 C C . GLU B 1 118 ? 19.179 13.939 9.889 1.00 27.37 148 GLU B C 1
ATOM 2116 O O . GLU B 1 118 ? 19.556 12.775 10.039 1.00 27.60 148 GLU B O 1
ATOM 2122 N N . PHE B 1 119 ? 19.179 14.836 10.877 1.00 25.82 149 PHE B N 1
ATOM 2123 C CA . PHE B 1 119 ? 19.482 14.453 12.260 1.00 24.80 149 PHE B CA 1
ATOM 2124 C C . PHE B 1 119 ? 18.275 13.916 13.053 1.00 23.77 149 PHE B C 1
ATOM 2125 O O . PHE B 1 119 ? 18.442 13.403 14.176 1.00 22.50 149 PHE B O 1
ATOM 2133 N N . PHE B 1 120 ? 17.077 14.031 12.477 1.00 22.51 150 PHE B N 1
ATOM 2134 C CA . PHE B 1 120 ? 15.875 13.436 13.063 1.00 22.03 150 PHE B CA 1
ATOM 2135 C C . PHE B 1 120 ? 15.833 11.938 12.807 1.00 21.78 150 PHE B C 1
ATOM 2136 O O . PHE B 1 120 ? 16.218 11.467 11.732 1.00 21.32 150 PHE B O 1
ATOM 2144 N N . THR B 1 121 ? 15.348 11.195 13.798 1.00 21.14 151 THR B N 1
ATOM 2145 C CA . THR B 1 121 ? 15.160 9.772 13.666 1.00 21.29 151 THR B CA 1
ATOM 2146 C C . THR B 1 121 ? 14.012 9.428 12.715 1.00 21.85 151 THR B C 1
ATOM 2147 O O . THR B 1 121 ? 14.104 8.462 11.947 1.00 19.76 151 THR B O 1
ATOM 2151 N N . GLU B 1 122 ? 12.943 10.227 12.770 1.00 22.78 152 GLU B N 1
ATOM 2152 C CA . GLU B 1 122 ? 11.783 10.070 11.883 1.00 24.73 152 GLU B CA 1
ATOM 2153 C C . GLU B 1 122 ? 11.343 11.458 11.463 1.00 24.89 152 GLU B C 1
ATOM 2154 O O . GLU B 1 122 ? 11.448 12.402 12.240 1.00 24.24 152 GLU B O 1
ATOM 2160 N N . VAL B 1 123 ? 10.836 11.583 10.238 1.00 25.93 153 VAL B N 1
ATOM 2161 C CA . VAL B 1 123 ? 10.191 12.821 9.804 1.00 26.79 153 VAL B CA 1
ATOM 2162 C C . VAL B 1 123 ? 8.840 12.429 9.191 1.00 27.52 153 VAL B C 1
ATOM 2163 O O . VAL B 1 123 ? 8.782 11.622 8.255 1.00 26.82 153 VAL B O 1
ATOM 2167 N N . ASP B 1 124 ? 7.757 12.970 9.756 1.00 27.54 154 ASP B N 1
ATOM 2168 C CA . ASP B 1 124 ? 6.390 12.604 9.364 1.00 27.99 154 ASP B CA 1
ATOM 2169 C C . ASP B 1 124 ? 6.167 11.093 9.157 1.00 28.26 154 ASP B C 1
ATOM 2170 O O . ASP B 1 124 ? 5.639 10.665 8.118 1.00 28.06 154 ASP B O 1
ATOM 2175 N N . GLY B 1 125 ? 6.567 10.303 10.157 1.00 27.65 155 GLY B N 1
ATOM 2176 C CA . GLY B 1 125 ? 6.363 8.854 10.162 1.00 27.43 155 GLY B CA 1
ATOM 2177 C C . GLY B 1 125 ? 7.303 8.026 9.292 1.00 26.49 155 GLY B C 1
ATOM 2178 O O . GLY B 1 125 ? 7.117 6.826 9.146 1.00 26.70 155 GLY B O 1
ATOM 2179 N N . VAL B 1 126 ? 8.302 8.661 8.698 1.00 26.38 156 VAL B N 1
ATOM 2180 C CA . VAL B 1 126 ? 9.269 7.937 7.877 1.00 25.66 156 VAL B CA 1
ATOM 2181 C C . VAL B 1 126 ? 10.601 7.897 8.630 1.00 25.25 156 VAL B C 1
ATOM 2182 O O . VAL B 1 126 ? 11.207 8.928 8.876 1.00 25.40 156 VAL B O 1
ATOM 2186 N N . ARG B 1 127 ? 11.043 6.700 8.977 1.00 25.22 157 ARG B N 1
ATOM 2187 C CA . ARG B 1 127 ? 12.328 6.517 9.673 1.00 24.77 157 ARG B CA 1
ATOM 2188 C C . ARG B 1 127 ? 13.503 6.876 8.765 1.00 24.63 157 ARG B C 1
ATOM 2189 O O . ARG B 1 127 ? 13.516 6.504 7.589 1.00 24.82 157 ARG B O 1
ATOM 2197 N N . LEU B 1 128 ? 14.479 7.606 9.306 1.00 23.66 158 LEU B N 1
ATOM 2198 C CA . LEU B 1 128 ? 15.631 8.072 8.522 1.00 23.27 158 LEU B CA 1
ATOM 2199 C C . LEU B 1 128 ? 16.954 7.464 8.962 1.00 23.31 158 LEU B C 1
ATOM 2200 O O . LEU B 1 128 ? 17.966 7.562 8.243 1.00 22.87 158 LEU B O 1
ATOM 2205 N N . HIS B 1 129 ? 16.953 6.870 10.153 1.00 23.18 159 HIS B N 1
ATOM 2206 C CA . HIS B 1 129 ? 18.197 6.402 10.775 1.00 22.72 159 HIS B CA 1
ATOM 2207 C C . HIS B 1 129 ? 18.246 4.903 10.859 1.00 22.87 159 HIS B C 1
ATOM 2208 O O . HIS B 1 129 ? 17.218 4.272 11.062 1.00 22.03 159 HIS B O 1
ATOM 2215 N N . ARG B 1 130 ? 19.450 4.354 10.687 1.00 23.31 160 ARG B N 1
ATOM 2216 C CA . ARG B 1 130 ? 19.678 2.909 10.656 1.00 24.87 160 ARG B CA 1
ATOM 2217 C C . ARG B 1 130 ? 19.477 2.328 12.042 1.00 25.21 160 ARG B C 1
ATOM 2218 O O . ARG B 1 130 ? 18.626 1.463 12.236 1.00 25.84 160 ARG B O 1
ATOM 2226 N N . TYR B 1 131 ? 20.243 2.817 13.014 1.00 25.45 161 TYR B N 1
ATOM 2227 C CA . TYR B 1 131 ? 19.978 2.448 14.393 1.00 25.92 161 TYR B CA 1
ATOM 2228 C C . TYR B 1 131 ? 19.091 3.479 15.093 1.00 26.01 161 TYR B C 1
ATOM 2229 O O . TYR B 1 131 ? 19.313 4.689 14.995 1.00 25.65 161 TYR B O 1
ATOM 2238 N N . ALA B 1 132 ? 18.090 2.979 15.808 1.00 26.21 162 ALA B N 1
ATOM 2239 C CA . ALA B 1 132 ? 17.170 3.821 16.571 1.00 27.12 162 ALA B CA 1
ATOM 2240 C C . ALA B 1 132 ? 16.559 2.970 17.694 1.00 27.46 162 ALA B C 1
ATOM 2241 O O . ALA B 1 132 ? 15.998 1.915 17.420 1.00 28.26 162 ALA B O 1
ATOM 2243 N N . PRO B 1 133 ? 16.676 3.417 18.958 1.00 27.95 163 PRO B N 1
ATOM 2244 C CA . PRO B 1 133 ? 16.029 2.646 20.024 1.00 28.77 163 PRO B CA 1
ATOM 2245 C C . PRO B 1 133 ? 14.511 2.757 19.943 1.00 29.09 163 PRO B C 1
ATOM 2246 O O . PRO B 1 133 ? 14.000 3.702 19.347 1.00 29.15 163 PRO B O 1
ATOM 2250 N N . ALA B 1 134 ? 13.795 1.798 20.529 1.00 30.15 164 ALA B N 1
ATOM 2251 C CA . ALA B 1 134 ? 12.333 1.817 20.504 1.00 30.25 164 ALA B CA 1
ATOM 2252 C C . ALA B 1 134 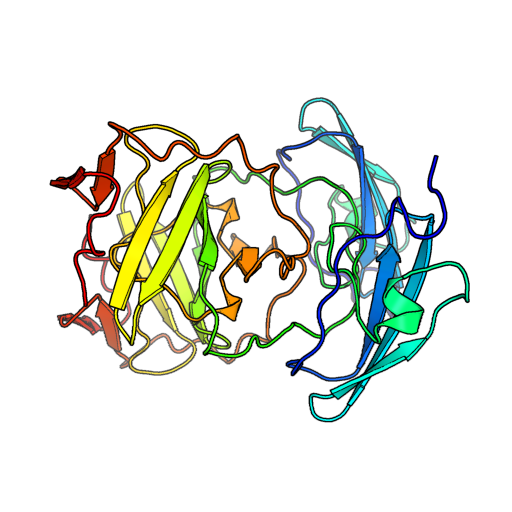? 11.797 3.119 21.108 1.00 30.54 164 ALA B C 1
ATOM 2253 O O . ALA B 1 134 ? 12.357 3.641 22.077 1.00 30.28 164 ALA B O 1
ATOM 2255 N N . CYS B 1 135 ? 10.738 3.657 20.510 1.00 30.71 165 CYS B N 1
ATOM 2256 C CA . CYS B 1 135 ? 10.143 4.891 21.010 1.00 31.15 165 CYS B CA 1
ATOM 2257 C C . CYS B 1 135 ? 9.031 4.552 21.995 1.00 31.67 165 CYS B C 1
ATOM 2258 O O . CYS B 1 135 ? 7.996 4.006 21.612 1.00 31.74 165 CYS B O 1
ATOM 2261 N N . LYS B 1 136 ? 9.265 4.859 23.268 1.00 31.97 166 LYS B N 1
ATOM 2262 C CA . LYS B 1 136 ? 8.232 4.718 24.292 1.00 32.39 166 LYS B CA 1
ATOM 2263 C C . LYS B 1 136 ? 7.012 5.582 23.927 1.00 32.37 166 LYS B C 1
ATOM 2264 O O . LYS B 1 136 ? 7.101 6.437 23.037 1.00 31.95 166 LYS B O 1
ATOM 2270 N N . PRO B 1 137 ? 5.854 5.347 24.587 1.00 32.62 167 PRO B N 1
ATOM 2271 C CA . PRO B 1 137 ? 4.669 6.163 24.296 1.00 32.76 167 PRO B CA 1
ATOM 2272 C C . PRO B 1 137 ? 4.940 7.661 24.473 1.00 32.49 167 PRO B C 1
ATOM 2273 O O . PRO B 1 137 ? 5.524 8.060 25.474 1.00 33.20 167 PRO B O 1
ATOM 2277 N N . LEU B 1 138 ? 4.550 8.477 23.495 1.00 32.51 168 LEU B N 1
ATOM 2278 C CA . LEU B 1 138 ? 4.776 9.924 23.585 1.00 31.94 168 LEU B CA 1
ATOM 2279 C C . LEU B 1 138 ? 3.803 10.603 24.542 1.00 32.14 168 LEU B C 1
ATOM 2280 O O . LEU B 1 138 ? 2.585 10.483 24.394 1.00 32.02 168 LEU B O 1
ATOM 2285 N N . LEU B 1 139 ? 4.352 11.328 25.510 1.00 31.96 169 LEU B N 1
ATOM 2286 C CA . LEU B 1 139 ? 3.554 12.057 26.493 1.00 31.72 169 LEU B CA 1
ATOM 2287 C C . LEU B 1 139 ? 3.318 13.463 25.968 1.00 32.05 169 LEU B C 1
ATOM 2288 O O . LEU B 1 139 ? 4.271 14.190 25.676 1.00 31.29 169 LEU B O 1
ATOM 2293 N N . ARG B 1 140 ? 2.048 13.834 25.818 1.00 32.01 170 ARG B N 1
ATOM 2294 C CA . ARG B 1 140 ? 1.700 15.081 25.144 1.00 32.87 170 ARG B CA 1
ATOM 2295 C C . ARG B 1 140 ? 0.989 16.091 26.051 1.00 33.11 170 ARG B C 1
ATOM 2296 O O . ARG B 1 140 ? 0.602 17.184 25.604 1.00 32.58 170 ARG B O 1
ATOM 2304 N N . GLU B 1 141 ? 0.828 15.732 27.319 1.00 33.47 171 GLU B N 1
ATOM 2305 C CA . GLU B 1 141 ? 0.192 16.633 28.271 1.00 34.45 171 GLU B CA 1
ATOM 2306 C C . GLU B 1 141 ? 0.789 16.534 29.672 1.00 33.61 171 GLU B C 1
ATOM 2307 O O . GLU B 1 141 ? 1.292 15.485 30.083 1.00 33.38 171 GLU B O 1
ATOM 2313 N N . GLU B 1 142 ? 0.739 17.660 30.377 1.00 33.21 172 GLU B N 1
ATOM 2314 C CA . GLU B 1 142 ? 1.226 17.801 31.754 1.00 32.58 172 GLU B CA 1
ATOM 2315 C C . GLU B 1 142 ? 2.606 17.220 32.044 1.00 31.31 172 GLU B C 1
ATOM 2316 O O . GLU B 1 142 ? 2.846 16.618 33.094 1.00 30.81 172 GLU B O 1
ATOM 2322 N N . VAL B 1 143 ? 3.517 17.433 31.104 1.00 29.62 173 VAL B N 1
ATOM 2323 C CA . VAL B 1 143 ? 4.922 17.089 31.294 1.00 28.41 173 VAL B CA 1
ATOM 2324 C C . VAL B 1 143 ? 5.758 18.296 30.898 1.00 27.67 173 VAL B C 1
ATOM 2325 O O . VAL B 1 143 ? 5.261 19.190 30.226 1.00 26.49 173 VAL B O 1
ATOM 2329 N N . THR B 1 144 ? 7.024 18.312 31.312 1.00 27.38 174 THR B N 1
ATOM 2330 C CA . THR B 1 144 ? 7.908 19.446 31.052 1.00 27.82 174 THR B CA 1
ATOM 2331 C C . THR B 1 144 ? 9.172 19.032 30.308 1.00 27.35 174 THR B C 1
ATOM 2332 O O . THR B 1 144 ? 9.667 17.920 30.473 1.00 26.31 174 THR B O 1
ATOM 2336 N N . PHE B 1 145 ? 9.715 19.951 29.518 1.00 27.51 175 PHE B N 1
ATOM 2337 C CA . PHE B 1 145 ? 11.041 19.739 28.950 1.00 28.74 175 PHE B CA 1
ATOM 2338 C C . PHE B 1 145 ? 11.985 20.834 29.401 1.00 29.35 175 PHE B C 1
ATOM 2339 O O . PHE B 1 145 ? 11.559 21.947 29.731 1.00 30.03 175 PHE B O 1
ATOM 2347 N N . LEU B 1 146 ? 13.266 20.510 29.387 1.00 30.59 176 LEU B N 1
ATOM 2348 C CA . LEU B 1 146 ? 14.293 21.430 29.839 1.00 31.64 176 LEU B CA 1
ATOM 2349 C C . LEU B 1 146 ? 15.206 21.829 28.709 1.00 32.29 176 LEU B C 1
ATOM 2350 O O . LEU B 1 146 ? 15.611 21.005 27.881 1.00 32.65 176 LEU B O 1
ATOM 2355 N N . VAL B 1 147 ? 15.526 23.108 28.684 1.00 32.92 177 VAL B N 1
ATOM 2356 C CA . VAL B 1 147 ? 16.566 23.611 27.819 1.00 33.52 177 VAL B CA 1
ATOM 2357 C C . VAL B 1 147 ? 17.529 24.333 28.748 1.00 34.04 177 VAL B C 1
ATOM 2358 O O . VAL B 1 147 ? 17.196 25.381 29.304 1.00 34.19 177 VAL B O 1
ATOM 2362 N N . GLY B 1 148 ? 18.705 23.746 28.941 1.00 35.02 178 GLY B N 1
ATOM 2363 C CA . GLY B 1 148 ? 19.662 24.245 29.924 1.00 36.12 178 GLY B CA 1
ATOM 2364 C C . GLY B 1 148 ? 19.067 24.173 31.322 1.00 36.64 178 GLY B C 1
ATOM 2365 O O . GLY B 1 148 ? 18.793 23.080 31.834 1.00 36.90 178 GLY B O 1
ATOM 2366 N N . LEU B 1 149 ? 18.859 25.337 31.935 1.00 37.03 179 LEU B N 1
ATOM 2367 C CA . LEU B 1 149 ? 18.283 25.400 33.285 1.00 37.10 179 LEU B CA 1
ATOM 2368 C C . LEU B 1 149 ? 16.821 25.847 33.267 1.00 36.43 179 LEU B C 1
ATOM 2369 O O . LEU B 1 149 ? 16.173 25.913 34.312 1.00 36.85 179 LEU B O 1
ATOM 2374 N N . ASN B 1 150 ? 16.306 26.153 32.079 1.00 35.39 180 ASN B N 1
ATOM 2375 C CA . ASN B 1 150 ? 14.933 26.600 31.933 1.00 34.10 180 ASN B CA 1
ATOM 2376 C C . ASN B 1 150 ? 13.989 25.439 31.634 1.00 33.14 180 ASN B C 1
ATOM 2377 O O . ASN B 1 150 ? 14.354 24.499 30.938 1.00 32.84 180 ASN B O 1
ATOM 2382 N N . GLN B 1 151 ? 12.775 25.528 32.168 1.00 32.04 181 GLN B N 1
ATOM 2383 C CA . GLN B 1 151 ? 11.766 24.475 32.049 1.00 31.15 181 GLN B CA 1
ATOM 2384 C C . GLN B 1 151 ? 10.526 25.005 31.363 1.00 31.05 181 GLN B C 1
ATOM 2385 O O . GLN B 1 151 ? 10.088 26.121 31.652 1.00 30.71 181 GLN B O 1
ATOM 2391 N N . TYR B 1 152 ? 9.955 24.191 30.472 1.00 30.58 182 TYR B N 1
ATOM 2392 C CA . TYR B 1 152 ? 8.783 24.560 29.677 1.00 30.83 182 TYR B CA 1
ATOM 2393 C C . TYR B 1 152 ? 7.779 23.421 29.657 1.00 30.96 182 TYR B C 1
ATOM 2394 O O . TYR B 1 152 ? 8.160 22.248 29.626 1.00 30.35 182 TYR B O 1
ATOM 2403 N N . LEU B 1 153 ? 6.495 23.771 29.671 1.00 30.82 183 LEU B N 1
ATOM 2404 C CA . LEU B 1 153 ? 5.420 22.799 29.527 1.00 31.71 183 LEU B CA 1
ATOM 2405 C C . LEU B 1 153 ? 5.378 22.281 28.091 1.00 31.16 183 LEU B C 1
ATOM 2406 O O . LEU B 1 153 ? 5.673 23.044 27.182 1.00 30.53 183 LEU B O 1
ATOM 2411 N N . VAL B 1 154 ? 5.002 21.009 27.893 1.00 31.80 184 VAL B N 1
ATOM 2412 C CA . VAL B 1 154 ? 4.756 20.473 26.534 1.00 32.27 184 VAL B CA 1
ATOM 2413 C C . VAL B 1 154 ? 3.878 21.385 25.707 1.00 32.66 184 VAL B C 1
ATOM 2414 O O . VAL B 1 154 ? 2.901 21.942 26.215 1.00 32.68 184 VAL B O 1
ATOM 2418 N N . GLY B 1 155 ? 4.200 21.495 24.422 1.00 32.58 185 GLY B N 1
ATOM 2419 C CA . GLY B 1 155 ? 3.463 22.358 23.512 1.00 33.14 185 GLY B CA 1
ATOM 2420 C C . GLY B 1 155 ? 4.151 23.688 23.305 1.00 33.46 185 GLY B C 1
ATOM 2421 O O . GLY B 1 155 ? 3.833 24.410 22.359 1.00 33.51 185 GLY B O 1
ATOM 2422 N N . SER B 1 156 ? 5.097 24.007 24.189 1.00 34.23 186 SER B N 1
ATOM 2423 C CA . SER B 1 156 ? 5.865 25.254 24.119 1.00 34.88 186 SER B CA 1
ATOM 2424 C C . SER B 1 156 ? 6.869 25.268 22.976 1.00 35.22 186 SER B C 1
ATOM 2425 O O . SER B 1 156 ? 7.398 24.224 22.585 1.00 34.75 186 SER B O 1
ATOM 2428 N N . GLN B 1 157 ? 7.132 26.465 22.456 1.00 36.14 187 GLN B N 1
ATOM 2429 C CA . GLN B 1 157 ? 8.156 26.675 21.429 1.00 37.16 187 GLN B CA 1
ATOM 2430 C C . GLN B 1 157 ? 9.541 26.394 22.009 1.00 37.83 187 GLN B C 1
ATOM 2431 O O . GLN B 1 157 ? 9.763 26.591 23.205 1.00 37.72 187 GLN B O 1
ATOM 2437 N N . LEU B 1 158 ? 10.458 25.896 21.177 1.00 38.82 188 LEU B N 1
ATOM 2438 C CA . LEU B 1 158 ? 11.862 25.804 21.571 1.00 40.17 188 LEU B CA 1
ATOM 2439 C C . LEU B 1 158 ? 12.428 27.219 21.669 1.00 41.70 188 LEU B C 1
ATOM 2440 O O . LEU B 1 158 ? 12.235 28.013 20.755 1.00 41.44 188 LEU B O 1
ATOM 2445 N N . PRO B 1 159 ? 13.147 27.527 22.768 1.00 43.51 189 PRO B N 1
ATOM 2446 C CA . PRO B 1 159 ? 13.540 28.900 23.141 1.00 45.07 189 PRO B CA 1
ATOM 2447 C C . PRO B 1 159 ? 14.500 29.645 22.204 1.00 46.40 189 PRO B C 1
ATOM 2448 O O . PRO B 1 159 ? 14.466 30.880 22.165 1.00 46.95 189 PRO B O 1
ATOM 2452 N N . CYS B 1 160 ? 15.355 28.934 21.476 1.00 47.69 190 CYS B N 1
ATOM 2453 C CA . CYS B 1 160 ? 16.289 29.604 20.568 1.00 49.03 190 CYS B CA 1
ATOM 2454 C C . CYS B 1 160 ? 15.649 29.988 19.233 1.00 49.72 190 CYS B C 1
ATOM 2455 O O . CYS B 1 160 ? 16.254 29.834 18.162 1.00 49.93 190 CYS B O 1
ATOM 2458 N N . GLU B 1 161 ? 14.416 30.488 19.313 1.00 50.30 191 GLU B N 1
ATOM 2459 C CA . GLU B 1 161 ? 13.677 30.955 18.147 1.00 50.61 191 GLU B CA 1
ATOM 2460 C C . GLU B 1 161 ? 12.889 32.222 18.473 1.00 50.80 191 GLU B C 1
ATOM 2461 O O . GLU B 1 161 ? 13.467 33.281 18.733 1.00 51.08 191 GLU B O 1
#

Organism: Hepatitis C virus genotype 1b (isolate Con1) (NCBI:txid333284)

Sequence (319 aa):
LGVPFFSCQRGYKGVWRGDGIMQTTCPCGAQITGHVKNGSMRIVGPRTCSNTWHGTFPINAYTTGPCTPSPAPNYSRALWRVAAEEYVEVTRVGDFHYVTGMTTDNVKCPCQVPAPEFFTEVDGVRLHRYAPACKPLLREEVTFLVGLNQYLVGSQLPCEGVPFFSCQRGYKGVWRGDGIMQTTCPCGAQITGHVKNGSMRIVGPRTCSNTWHGTFPINAYTTGPCTPSPAPNYSRALWRVAAEEYVEVTRVGDFHYVTGMTTDNVKCPCQVPAPEFFTEVDGVRLHRYAPACKPLLREEVTFLVGLNQYLVGSQLPCE

CATH classification: 2.20.25.210 (+1 more: 2.20.25.220)

Radius of gyration: 20.05 Å; Cα contacts (8 Å, |Δi|>4): 831; chains: 2; bounding box: 46×50×42 Å

GO terms:
  GO:0005515 protein binding (F, IPI)
  GO:0044186 host cell lipid droplet (C, EXP)
  GO:0016887 ATP hydrolysis activity (F, EXP)
  GO:0017111 ribonucleoside triphosphate phosphatase activity (F, EXP)
  GO:0019079 viral genome replication (P, IEP)
  GO:0019079 viral genome replication (P, EXP)
  GO:0008270 zinc ion binding (F, IDA)
  GO:0042802 identical protein binding (F, IDA)
  GO:0032991 protein-containing complex (C, IDA)
  GO:0039690 positive stranded viral RNA replication (P, IMP)
  GO:0039694 viral RNA genome replication (P, IMP)
  GO:0008270 zinc ion binding (F, IMP)
  GO:0033650 host cell mitochondrion (C, IDA)
  GO:0044165 host cell endoplasmic reticulum (C, IDA)
  GO:0044220 host cell perinuclear region of cytoplasm (C, IDA)
  GO:0030430 host cell cytoplasm (C, IDA)
  GO:0075519 microtubule-dependent intracellular transport of viral material (P, IDA)
  GO:0075520 actin-dependent intracellular transport of virus (P, IDA)
  GO:0003779 actin binding (F, IPI)
  GO:0044167 host cell endoplasmic reticulum membrane (C, IDA)

=== Feature glossary ===
Feature key, reading from the visual/contextual features back to the raw sequence:

Rendered structure images. Six rendered views show the 3D structure from the faces of a cube — i.e. along ±x, ±y, ±z. Rendering representation is drawn randomly per protein from cartoon (secondary-structure ribbons), sticks (backbone bonds), or molecular surface; coloring is either N→C rainbow (blue at the N-terminus through red at the C-terminus) or one color per chain.

Contact-map, Ramachandran, and PAE plots. The contact map is a binary N×N matrix image: pixel (i, j) is dark where Cα_i and Cα_j are within 8 Å and |i−j|>4. Because the |i−j|>4 filter removes local helical contacts, off-diagonal stripes parallel to the main diagonal indicate parallel β-sheets; stripes perpendicular to it indicate antiparallel β-sheets. The Ramachandran plot scatters every residue's (φ, ψ) pair against the sterically allowed regions. The PAE heatmap renders the predicted-aligned-error matrix.

InterPro / GO / CATH / organism. Database cross-references. InterPro integrates a dozen domain/family signature databases into unified entries with residue-range hits. GO terms attach function/process/location labels with evidence codes. CATH codes position the fold in a four-level structural taxonomy. Organism is the NCBI-taxonomy species name.

Nearest PDB structures. The Foldseek neighbor list gives the closest experimentally determined structures in the PDB, ranked by structural alignment. TM-score near 1 means near-identical fold; near 0.3 means only rough topology match. This is how one finds what a novel AlphaFold prediction most resembles in the solved-structure universe.

Predicted aligned error. PAE(i, j) answers: if I align the predicted and true structures on residue i, how far off (in Å) do I expect residue j to be? A block-diagonal PAE matrix with low values on the blocks and high values off-diagonal is the signature of a multi-domain protein with confidently predicted domains but uncertain inter-domain orientation.

Solvent-accessible surface area. Accessible surface area quantifies burial. A residue with SASA near zero is packed into the hydrophobic core; one with SASA >100 Å² sits on the surface. Computed here via the Shrake–Rupley numerical algorithm with a 1.4 Å probe.

B-factor. B-factor (Debye–Waller factor) reflects atomic displacement in the crystal lattice. It is an experimental observable (units Å²), not a prediction; low values mean the atom is pinned down, high values mean it moves or is heterogeneous across the crystal.

pLDDT. For AlphaFold models, the B-factor field carries pLDDT — the model's own estimate of local accuracy on a 0–100 scale. Regions with pLDDT<50 should be treated as essentially unmodeled; they often correspond to intrinsically disordered segments.

Backbone torsions (φ/ψ). φ (phi) and ψ (psi) are the two rotatable backbone dihedrals per residue: φ is the C(i-1)–N–Cα–C torsion, ψ is the N–Cα–C–N(i+1) torsion, both in degrees on (−180°, 180°]. α-helical residues cluster near (−60°, −45°); β-strand residues near (−120°, +130°). A Ramachandran plot is simply a scatter of (φ, ψ) for every residue.

Radius of gyration, Cα contacts, bounding box. Radius of gyration (Rg) is the root-mean-square distance of Cα atoms from their centroid — a single number for overall size and compactness. A globular domain of N residues has Rg ≈ 2.2·N^0.38 Å; an extended or disordered chain has a much larger Rg. The Cα contact count is the number of residue pairs whose Cα atoms are within 8 Å and are more than four positions apart in sequence — a standard proxy for tertiary packing density. The bounding box is the smallest axis-aligned box enclosing all Cα atoms.

Secondary structure (3-state, P-SEA). Three-state secondary structure (P-SEA) collapses the eight DSSP classes into helix (a), strand (b), and coil (c). P-SEA assigns these from Cα geometry alone — distances and angles — without requiring backbone oxygens, so it works on any Cα trace.

Secondary structure (8-state, DSSP). DSSP 8-state secondary structure assigns each residue one of H (α-helix), G (3₁₀-helix), I (π-helix), E (extended β-strand), B (isolated β-bridge), T (hydrogen-bonded turn), S (bend), or '-' (coil). The assignment is computed from backbone hydrogen-bond geometry via the Kabsch–Sander algorithm.

Foldseek 3Di. A 3Di character summarizes, for each residue, the relative orientation of the Cα frame of its nearest spatial neighbor. Because it encodes fold topology rather than chemistry, 3Di alignments detect remote structural similarity that sequence alignment misses.

mmCIF coordinates. The mmCIF block holds the 3D Cartesian coordinates of each backbone atom (N, Cα, C, O) in ångströms. mmCIF is the PDB's canonical archive format — a tagged-loop text representation of the atomic model.

Sequence. Sequence gives the chain of amino acids in standard one-letter code (A=alanine, C=cysteine, …, Y=tyrosine), read N→C. It is the only feature that is directly encoded by the gene; all structural features are derived from the folded form of this sequence.